Protein AF-A0A1F9AJR8-F1 (afdb_monomer)

Sequence (196 aa):
MGKENNRLDDVKGVDRPPREPDNLSEETIQDTEKELQVRLERTEIQAKENYDRLLRVSADFENYKKRMNRESESFKKYANESLIRELLPVVDNLERAFDSASLNQEASQSLVKGVHLTISEIQNIFKRFSVKPISSVNKPFDPAFHQAVIQEETDAVDENMVIKELQKGYLIHDRLLRPAMVVVSKSPANQNKDNE

pLDDT: mean 84.49, std 17.76, range [37.47, 97.5]

Foldseek 3Di:
DYDDDDDDDDDDDDPDDDPDDPPQDPVNVVVVVVVVVVVVVVVVVVVVVVVVVVVVVVVVVVVVVVVVVVVVVVCVLCVCLVVVLVCQVVLLVLVVVLVVQVPDPPHDPVVSVVSVVVSVVVVVVCVVQQKDWDDAAQAADDPVAEDEDAEDADPPHDFRGFHDFPGIWMDRNPHTSGHTYTYTYDHDDPPDDDDD

Radius of gyration: 41.09 Å; Cα contacts (8 Å, |Δi|>4): 170; chains: 1; bounding box: 63×70×123 Å

Nearest PDB structures (foldseek):
  1dkg-assembly1_A  TM=8.433E-01  e=3.618E-13  Escherichia coli
  4ani-assembly1_B  TM=7.354E-01  e=9.658E-13  Geobacillus kaustophilus HTA426
  1dkg-assembly1_B  TM=6.841E-01  e=6.108E-13  Escherichia coli
  3a6m-assembly1_B  TM=5.232E-01  e=1.135E-09  Thermus thermophilus HB8
  2efl-assembly1_A-2  TM=6.308E-01  e=7.778E+00  Homo sapiens

Secondary structure (DSSP, 8-state):
---------------PPP-------HHHHHHHHHHHHHHHHHHHHHHHHHHHHHHHHHHHHHHHHHHHHHHHHHHHHHTTHHHHHHHHHHHHHHHHHHHHHHT-TTS-HHHHHHHHHHHHHHHHHHHHTTEEE---TTSB--TTTEEEEEEEE-SSS-TTBEEEEEE--EEETTEEEEPEEEEEEEPPP-------

Mean predicted aligned error: 12.8 Å

Structure (mmCIF, N/CA/C/O backbone):
data_AF-A0A1F9AJR8-F1
#
_entry.id   AF-A0A1F9AJR8-F1
#
loop_
_atom_site.group_PDB
_atom_site.id
_atom_site.type_symbol
_atom_site.label_atom_id
_atom_site.label_alt_id
_atom_site.label_comp_id
_atom_site.label_asym_id
_atom_site.label_entity_id
_atom_site.label_seq_id
_atom_site.pdbx_PDB_ins_code
_atom_site.Cartn_x
_atom_site.Cartn_y
_atom_site.Cartn_z
_atom_site.occupancy
_atom_site.B_iso_or_equiv
_atom_site.auth_seq_id
_atom_site.auth_comp_id
_atom_site.auth_asym_id
_atom_site.auth_atom_id
_atom_site.pdbx_PDB_model_num
ATOM 1 N N . MET A 1 1 ? -4.968 -31.847 48.419 1.00 40.22 1 MET A N 1
ATOM 2 C CA . MET A 1 1 ? -4.167 -31.403 49.583 1.00 40.22 1 MET A CA 1
ATOM 3 C C . MET A 1 1 ? -5.074 -30.512 50.415 1.00 40.22 1 MET A C 1
ATOM 5 O O . MET A 1 1 ? -5.478 -29.492 49.896 1.00 40.22 1 MET A O 1
ATOM 9 N N . GLY A 1 2 ? -5.538 -30.830 51.614 1.00 39.56 2 GLY A N 1
ATOM 10 C CA . GLY A 1 2 ? -5.217 -31.904 52.542 1.00 39.56 2 GLY A CA 1
ATOM 11 C C . GLY A 1 2 ? -5.401 -31.356 53.963 1.00 39.56 2 GLY A C 1
ATOM 12 O O . GLY A 1 2 ? -4.689 -30.425 54.312 1.00 39.56 2 GLY A O 1
ATOM 13 N N . LYS A 1 3 ? -6.293 -32.008 54.729 1.00 40.09 3 LYS A N 1
ATOM 14 C CA . LYS A 1 3 ? -6.438 -32.032 56.205 1.00 40.09 3 LYS A CA 1
ATOM 15 C C . LYS A 1 3 ? -7.078 -30.799 56.865 1.00 40.09 3 LYS A C 1
ATOM 17 O O . LYS A 1 3 ? -6.627 -29.681 56.677 1.00 40.09 3 LYS A O 1
ATOM 22 N N . GLU A 1 4 ? -8.262 -30.928 57.471 1.00 44.00 4 GLU A N 1
ATOM 23 C CA . GLU A 1 4 ? -8.601 -31.589 58.757 1.00 44.00 4 GLU A CA 1
ATOM 24 C C . GLU A 1 4 ? -8.055 -30.871 59.999 1.00 44.00 4 GLU A C 1
ATOM 26 O O . GLU A 1 4 ? -6.875 -30.949 60.318 1.00 44.00 4 GLU A O 1
ATOM 31 N N . ASN A 1 5 ? -8.987 -30.206 60.686 1.00 39.09 5 ASN A N 1
ATOM 32 C CA . ASN A 1 5 ? -9.349 -30.363 62.096 1.00 39.09 5 ASN A CA 1
ATOM 33 C C . ASN A 1 5 ? -8.272 -30.499 63.196 1.00 39.09 5 ASN A C 1
ATOM 35 O O . ASN A 1 5 ? -7.555 -31.487 63.301 1.00 39.09 5 ASN A O 1
ATOM 39 N N . ASN A 1 6 ? -8.454 -29.593 64.164 1.00 41.12 6 ASN A N 1
ATOM 40 C CA . ASN A 1 6 ? -8.451 -29.801 65.615 1.00 41.12 6 ASN A CA 1
ATOM 41 C C . ASN A 1 6 ? -7.103 -29.862 66.352 1.00 41.12 6 ASN A C 1
ATOM 43 O O . ASN A 1 6 ? -6.370 -30.848 66.312 1.00 41.12 6 ASN A O 1
ATOM 47 N N . ARG A 1 7 ? -6.870 -28.835 67.174 1.00 37.47 7 ARG A N 1
ATOM 48 C CA . ARG A 1 7 ? -6.110 -28.944 68.420 1.00 37.47 7 ARG A CA 1
ATOM 49 C C . ARG A 1 7 ? -6.749 -28.023 69.455 1.00 37.47 7 ARG A C 1
ATOM 51 O O . ARG A 1 7 ? -6.663 -26.803 69.343 1.00 37.47 7 ARG A O 1
ATOM 58 N N . LEU A 1 8 ? -7.455 -28.656 70.389 1.00 43.66 8 LEU A N 1
ATOM 59 C CA . LEU A 1 8 ? -7.892 -28.073 71.647 1.00 43.66 8 LEU A CA 1
ATOM 60 C C . LEU A 1 8 ? -6.682 -27.779 72.553 1.00 43.66 8 LEU A C 1
ATOM 62 O O . LEU A 1 8 ? -5.599 -28.326 72.347 1.00 43.66 8 LEU A O 1
ATOM 66 N N . ASP A 1 9 ? -6.980 -26.982 73.579 1.00 43.38 9 ASP A N 1
ATOM 67 C CA . ASP A 1 9 ? -6.275 -26.822 74.855 1.00 43.38 9 ASP A CA 1
ATOM 68 C C . ASP A 1 9 ? -5.214 -25.717 74.923 1.00 43.38 9 ASP A C 1
ATOM 70 O O . ASP A 1 9 ? -4.046 -25.913 74.615 1.00 43.38 9 ASP A O 1
ATOM 74 N N . ASP A 1 10 ? -5.650 -24.535 75.377 1.00 40.84 10 ASP A N 1
ATOM 75 C CA . ASP A 1 10 ? -5.117 -23.932 76.609 1.00 40.84 10 ASP A CA 1
ATOM 76 C C . ASP A 1 10 ? -5.962 -22.711 77.018 1.00 40.84 10 ASP A C 1
ATOM 78 O O . ASP A 1 10 ? -5.732 -21.566 76.626 1.00 40.84 10 ASP A O 1
ATOM 82 N N . VAL A 1 11 ? -6.988 -22.970 77.834 1.00 47.19 11 VAL A N 1
ATOM 83 C CA . VAL A 1 11 ? -7.760 -21.938 78.534 1.00 47.19 11 VAL A CA 1
ATOM 84 C C . VAL A 1 11 ? -6.979 -21.551 79.791 1.00 47.19 11 VAL A C 1
ATOM 86 O O . VAL A 1 11 ? -7.016 -22.266 80.791 1.00 47.19 11 VAL A O 1
ATOM 89 N N . LYS A 1 12 ? -6.286 -20.407 79.771 1.00 43.03 12 LYS A N 1
ATOM 90 C CA . LYS A 1 12 ? -5.854 -19.721 80.999 1.00 43.03 12 LYS A CA 1
ATOM 91 C C . LYS A 1 12 ? -6.597 -18.402 81.142 1.00 43.03 12 LYS A C 1
ATOM 93 O O . LYS A 1 12 ? -6.671 -17.607 80.211 1.00 43.03 12 LYS A O 1
ATOM 98 N N . GLY A 1 13 ? -7.210 -18.261 82.315 1.00 49.41 13 GLY A N 1
ATOM 99 C CA . GLY A 1 13 ? -8.226 -17.276 82.648 1.00 49.41 13 GLY A CA 1
ATOM 100 C C . GLY A 1 13 ? -7.830 -15.844 82.324 1.00 49.41 13 GLY A C 1
ATOM 101 O O . GLY A 1 13 ? -6.829 -15.331 82.816 1.00 49.41 13 GLY A O 1
ATOM 102 N N . VAL A 1 14 ? -8.684 -15.198 81.535 1.00 43.47 14 VAL A N 1
ATOM 103 C CA . VAL A 1 14 ? -8.800 -13.745 81.523 1.00 43.47 14 VAL A CA 1
ATOM 104 C C . VAL A 1 14 ? -9.910 -13.423 82.509 1.00 43.47 14 VAL A C 1
ATOM 106 O O . VAL A 1 14 ? -11.076 -13.742 82.266 1.00 43.47 14 VAL A O 1
ATOM 109 N N . ASP A 1 15 ? -9.496 -12.876 83.644 1.00 48.47 15 ASP A N 1
ATOM 110 C CA . ASP A 1 15 ? -10.339 -12.323 84.694 1.00 48.47 15 ASP A CA 1
ATOM 111 C C . ASP A 1 15 ? -11.347 -11.359 84.047 1.00 48.47 15 ASP A C 1
ATOM 113 O O . ASP A 1 15 ? -10.975 -10.311 83.512 1.00 48.47 15 ASP A O 1
ATOM 117 N N . ARG A 1 16 ? -12.617 -11.772 83.958 1.00 47.94 16 ARG A N 1
ATOM 118 C CA . ARG A 1 16 ? -13.673 -10.923 83.397 1.00 47.94 16 ARG A CA 1
ATOM 119 C C . ARG A 1 16 ? -14.177 -10.038 84.532 1.00 47.94 16 ARG A C 1
ATOM 121 O O . ARG A 1 16 ? -14.662 -10.597 85.517 1.00 47.94 16 ARG A O 1
ATOM 128 N N . PRO A 1 17 ? -14.112 -8.699 84.411 1.00 48.56 17 PRO A N 1
ATOM 129 C CA . PRO A 1 17 ? -14.754 -7.835 85.387 1.00 48.56 17 PRO A CA 1
ATOM 130 C C . PRO A 1 17 ? -16.263 -8.139 85.422 1.00 48.56 17 PRO A C 1
ATOM 132 O O . PRO A 1 17 ? -16.800 -8.679 84.443 1.00 48.56 17 PRO A O 1
ATOM 135 N N . PRO A 1 18 ? -16.952 -7.844 86.540 1.00 44.62 18 PRO A N 1
ATOM 136 C CA . PRO A 1 18 ? -18.369 -8.145 86.694 1.00 44.62 18 PRO A CA 1
ATOM 137 C C . PRO A 1 18 ? -19.155 -7.573 85.513 1.00 44.62 18 PRO A C 1
ATOM 139 O O . PRO A 1 18 ? -19.047 -6.386 85.215 1.00 44.62 18 PRO A O 1
ATOM 142 N N . ARG A 1 19 ? -19.929 -8.420 84.823 1.00 51.28 19 ARG A N 1
ATOM 143 C CA . ARG A 1 19 ? -20.939 -7.942 83.874 1.00 51.28 19 ARG A CA 1
ATOM 144 C C . ARG A 1 19 ? -21.979 -7.176 84.682 1.00 51.28 19 ARG A C 1
ATOM 146 O O . ARG A 1 19 ? -22.787 -7.792 85.375 1.00 51.28 19 ARG A O 1
ATOM 153 N N . GLU A 1 20 ? -21.918 -5.851 84.613 1.00 50.12 20 GLU A N 1
ATOM 154 C CA . GLU A 1 20 ? -23.050 -5.001 84.962 1.00 50.12 20 GLU A CA 1
ATOM 155 C C . GLU A 1 20 ? -24.264 -5.434 84.124 1.00 50.12 20 GLU A C 1
ATOM 157 O O . GLU A 1 20 ? -24.094 -5.885 82.984 1.00 50.12 20 GLU A O 1
ATOM 162 N N . PRO A 1 21 ? -25.484 -5.388 84.681 1.00 47.38 21 PRO A N 1
ATOM 163 C CA . PRO A 1 21 ? -26.669 -5.736 83.922 1.00 47.38 21 PRO A CA 1
ATOM 164 C C . PRO A 1 21 ? -26.836 -4.709 82.799 1.00 47.38 21 PRO A C 1
ATOM 166 O O . PRO A 1 21 ? -27.090 -3.537 83.069 1.00 47.38 21 PRO A O 1
ATOM 169 N N . ASP A 1 22 ? -26.702 -5.162 81.551 1.00 53.62 22 ASP A N 1
ATOM 170 C CA . ASP A 1 22 ? -27.171 -4.459 80.355 1.00 53.62 22 ASP A CA 1
ATOM 171 C C . ASP A 1 22 ? -28.681 -4.233 80.502 1.00 53.62 22 ASP A C 1
ATOM 173 O O . ASP A 1 22 ? -29.499 -5.044 80.072 1.00 53.62 22 ASP A O 1
ATOM 177 N N . ASN A 1 23 ? -29.066 -3.143 81.155 1.00 56.41 23 ASN A N 1
ATOM 178 C CA . ASN A 1 23 ? -30.404 -2.592 81.039 1.00 56.41 23 ASN A CA 1
ATOM 179 C C . ASN A 1 23 ? -30.301 -1.340 80.169 1.00 56.41 23 ASN A C 1
ATOM 181 O O . ASN A 1 23 ? -30.438 -0.210 80.635 1.00 56.41 23 ASN A O 1
ATOM 185 N N . LEU A 1 24 ? -29.961 -1.567 78.897 1.00 53.47 24 LEU A N 1
ATOM 186 C CA . LEU A 1 24 ? -30.118 -0.573 77.845 1.00 53.47 24 LEU A CA 1
ATOM 187 C C . LEU A 1 24 ? -31.610 -0.238 77.780 1.00 53.47 24 LEU A C 1
ATOM 189 O O . LEU A 1 24 ? -32.431 -1.124 77.544 1.00 53.47 24 LEU A O 1
ATOM 193 N N . SER A 1 25 ? -31.970 1.020 78.038 1.00 62.34 25 SER A N 1
ATOM 194 C CA . SER A 1 25 ? -33.357 1.463 77.888 1.00 62.34 25 SER A CA 1
ATOM 195 C C . SER A 1 25 ? -33.828 1.218 76.452 1.00 62.34 25 SER A C 1
ATOM 197 O O . SER A 1 25 ? -33.035 1.335 75.514 1.00 62.34 25 SER A O 1
ATOM 199 N N . GLU A 1 26 ? -35.113 0.900 76.269 1.00 65.06 26 GLU A N 1
ATOM 200 C CA . GLU A 1 26 ? -35.708 0.673 74.940 1.00 65.06 26 GLU A CA 1
ATOM 201 C C . GLU A 1 26 ? -35.414 1.839 73.974 1.00 65.06 26 GLU A C 1
ATOM 203 O O . GLU A 1 26 ? -35.106 1.600 72.811 1.00 65.06 26 GLU A O 1
ATOM 208 N N . GLU A 1 27 ? -35.363 3.083 74.471 1.00 65.62 27 GLU A N 1
ATOM 209 C CA . GLU A 1 27 ? -34.935 4.266 73.704 1.00 65.62 27 GLU A CA 1
ATOM 210 C C . GLU A 1 27 ? -33.485 4.184 73.195 1.00 65.62 27 GLU A C 1
ATOM 212 O O . GLU A 1 27 ? -33.224 4.510 72.040 1.00 65.62 27 GLU A O 1
ATOM 217 N N . THR A 1 28 ? -32.539 3.695 74.008 1.00 71.62 28 THR A N 1
ATOM 218 C CA . THR A 1 28 ? -31.121 3.582 73.609 1.00 71.62 28 THR A CA 1
ATOM 219 C C . THR A 1 28 ? -30.937 2.520 72.522 1.00 71.62 28 THR A C 1
ATOM 221 O O . THR A 1 28 ? -30.146 2.696 71.594 1.00 71.62 28 THR A O 1
ATOM 224 N N . ILE A 1 29 ? -31.695 1.422 72.602 1.00 76.06 29 ILE A N 1
ATOM 225 C CA . ILE A 1 29 ? -31.700 0.365 71.580 1.00 76.06 29 ILE A CA 1
ATOM 226 C C . ILE A 1 29 ? -32.275 0.916 70.268 1.00 76.06 29 ILE A C 1
ATOM 228 O O . ILE A 1 29 ? -31.691 0.714 69.205 1.00 76.06 29 ILE A O 1
ATOM 232 N N . GLN A 1 30 ? -33.365 1.679 70.348 1.00 76.56 30 GLN A N 1
ATOM 233 C CA . GLN A 1 30 ? -34.068 2.216 69.184 1.00 76.56 30 GLN A CA 1
ATOM 234 C C . GLN A 1 30 ? -33.284 3.316 68.449 1.00 76.56 30 GLN A C 1
ATOM 236 O O . GLN A 1 30 ? -33.329 3.394 67.218 1.00 76.56 30 GLN A O 1
ATOM 241 N N . ASP A 1 31 ? -32.526 4.139 69.177 1.00 78.75 31 ASP A N 1
A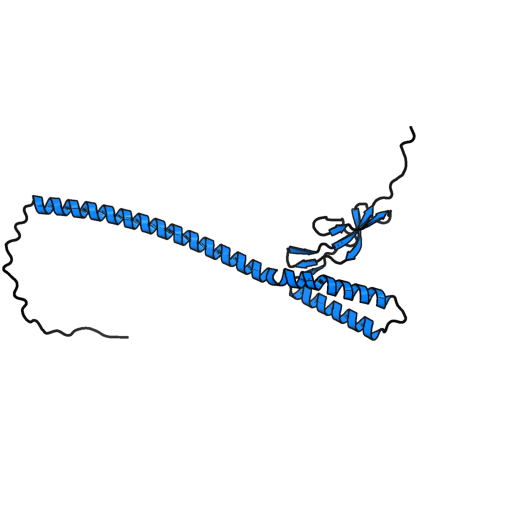TOM 242 C CA . ASP A 1 31 ? -31.617 5.125 68.581 1.00 78.75 31 ASP A CA 1
ATOM 243 C C . ASP A 1 31 ? -30.405 4.456 67.915 1.00 78.75 31 ASP A C 1
ATOM 245 O O . ASP A 1 31 ? -30.014 4.839 66.808 1.00 78.75 31 ASP A O 1
ATOM 249 N N . THR A 1 32 ? -29.872 3.389 68.520 1.00 83.69 32 THR A N 1
ATOM 250 C CA . THR A 1 32 ? -28.777 2.599 67.932 1.00 83.69 32 THR A CA 1
ATOM 251 C C . THR A 1 32 ? -29.226 1.878 66.653 1.00 83.69 32 THR A C 1
ATOM 253 O O . THR A 1 32 ? -28.494 1.848 65.661 1.00 83.69 32 THR A O 1
ATOM 256 N N . GLU A 1 33 ? -30.447 1.331 66.628 1.00 85.62 33 GLU A N 1
ATOM 257 C CA . GLU A 1 33 ? -31.037 0.710 65.433 1.00 85.62 33 GLU A CA 1
ATOM 258 C C . GLU A 1 33 ? -31.215 1.708 64.283 1.00 85.62 33 GLU A C 1
ATOM 260 O O . GLU A 1 33 ? -30.877 1.393 63.137 1.00 85.62 33 GLU A O 1
ATOM 265 N N . LYS A 1 34 ? -31.682 2.930 64.576 1.00 88.50 34 LYS A N 1
ATOM 266 C CA . LYS A 1 34 ? -31.790 4.000 63.572 1.00 88.50 34 LYS A CA 1
ATOM 267 C C . LYS A 1 34 ? -30.428 4.400 63.016 1.00 88.50 34 LYS A C 1
ATOM 269 O O . LYS A 1 34 ? -30.290 4.552 61.803 1.00 88.50 34 LYS A O 1
ATOM 274 N N . GLU A 1 35 ? -29.417 4.556 63.868 1.00 89.81 35 GLU A N 1
ATOM 275 C CA . GLU A 1 35 ? -28.065 4.908 63.423 1.00 89.81 35 GLU A CA 1
ATOM 276 C C . GLU A 1 35 ? -27.464 3.814 62.521 1.00 89.81 35 GLU A C 1
ATOM 278 O O . GLU A 1 35 ? -26.880 4.108 61.471 1.00 89.81 35 GLU A O 1
ATOM 283 N N . LEU A 1 36 ? -27.668 2.541 62.878 1.00 89.56 36 LEU A N 1
ATOM 284 C CA . LEU A 1 36 ? -27.257 1.394 62.067 1.00 89.56 36 LEU A CA 1
ATOM 285 C C . LEU A 1 36 ? -27.989 1.338 60.720 1.00 89.56 36 LEU A C 1
ATOM 287 O O . LEU A 1 36 ? -27.340 1.076 59.707 1.00 89.5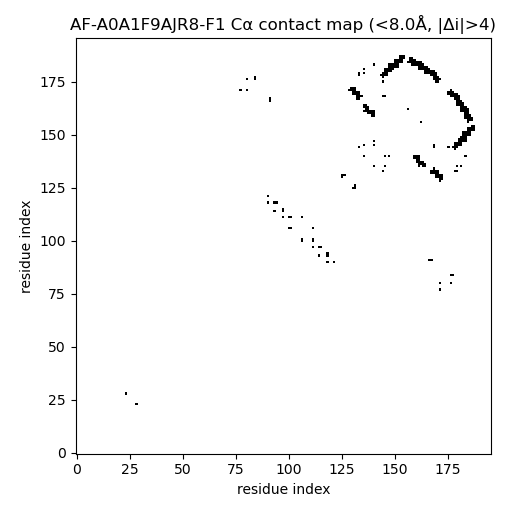6 36 LEU A O 1
ATOM 291 N N . GLN A 1 37 ? -29.294 1.625 60.680 1.00 90.81 37 GLN A N 1
ATOM 292 C CA . GLN A 1 37 ? -30.068 1.690 59.432 1.00 90.81 37 GLN A CA 1
ATOM 293 C C . GLN A 1 37 ? -29.568 2.795 58.503 1.00 90.81 37 GLN A C 1
ATOM 295 O O . GLN A 1 37 ? -29.320 2.537 57.327 1.00 90.81 37 GLN A O 1
ATOM 300 N N . VAL A 1 38 ? -29.331 3.999 59.030 1.00 92.69 38 VAL A N 1
ATOM 301 C CA . VAL A 1 38 ? -28.783 5.117 58.244 1.00 92.69 38 VAL A CA 1
ATOM 302 C C . VAL A 1 38 ? -27.397 4.770 57.696 1.00 92.69 38 VAL A C 1
ATOM 304 O O . VAL A 1 38 ? -27.071 5.066 56.542 1.00 92.69 38 VAL A O 1
ATOM 307 N N . ARG A 1 39 ? -26.555 4.116 58.504 1.00 91.88 39 ARG A N 1
ATOM 308 C CA . ARG A 1 39 ? -25.220 3.683 58.076 1.00 91.88 39 ARG A CA 1
ATOM 309 C C . ARG A 1 39 ? -25.282 2.574 57.024 1.00 91.88 39 ARG A C 1
ATOM 311 O O . ARG A 1 39 ? -24.474 2.601 56.092 1.00 91.88 39 ARG A O 1
ATOM 318 N N . LEU A 1 40 ? -26.216 1.632 57.156 1.00 93.12 40 LEU A N 1
ATOM 319 C CA . LEU A 1 40 ? -26.461 0.571 56.179 1.00 93.12 40 LEU A CA 1
ATOM 320 C C . LEU A 1 40 ? -26.879 1.167 54.833 1.00 93.12 40 LEU A C 1
ATOM 322 O O . LEU A 1 40 ? -26.203 0.925 53.837 1.00 93.12 40 LEU A O 1
ATOM 326 N N . GLU A 1 41 ? -27.896 2.029 54.824 1.00 93.62 41 GLU A N 1
ATOM 327 C CA . GLU A 1 41 ? -28.414 2.665 53.608 1.00 93.62 41 GLU A CA 1
ATOM 328 C C . GLU A 1 41 ? -27.327 3.495 52.904 1.00 93.62 41 GLU A C 1
ATOM 330 O O . GLU A 1 41 ? -27.107 3.375 51.696 1.00 93.62 41 GLU A O 1
ATOM 335 N N . ARG A 1 42 ? -26.536 4.262 53.668 1.00 94.00 42 ARG A N 1
ATOM 336 C CA . ARG A 1 42 ? -25.380 4.995 53.127 1.00 94.00 42 ARG A CA 1
ATOM 337 C C . ARG A 1 42 ? -24.334 4.066 52.503 1.00 94.00 42 ARG A C 1
ATOM 339 O O . ARG A 1 42 ? -23.764 4.400 51.465 1.00 94.00 42 ARG A O 1
ATOM 346 N N . THR A 1 43 ? -24.061 2.925 53.133 1.00 94.00 43 THR A N 1
ATOM 347 C CA . THR A 1 43 ? -23.082 1.946 52.635 1.00 94.00 43 THR A CA 1
ATOM 348 C C . THR A 1 43 ? -23.590 1.256 51.368 1.00 94.00 43 THR A C 1
ATOM 350 O O . THR A 1 43 ? -22.814 1.058 50.436 1.00 94.00 43 THR A O 1
ATOM 353 N N . GLU A 1 44 ? -24.885 0.947 51.287 1.00 94.50 44 GLU A N 1
ATOM 354 C CA . GLU A 1 44 ? -25.520 0.370 50.096 1.00 94.50 44 GLU A CA 1
ATOM 355 C C . GLU A 1 44 ? -25.483 1.332 48.903 1.00 94.50 44 GLU A C 1
ATOM 357 O O . GLU A 1 44 ? -25.130 0.921 47.795 1.00 94.50 44 GLU A O 1
ATOM 362 N N . ILE A 1 45 ? -25.754 2.624 49.129 1.00 95.56 45 ILE A N 1
ATOM 363 C CA . ILE A 1 45 ? -25.627 3.661 48.094 1.00 95.56 45 ILE A CA 1
ATOM 364 C C . ILE A 1 45 ? -24.182 3.733 47.587 1.00 95.56 45 ILE A C 1
ATOM 366 O O . ILE A 1 45 ? -23.951 3.658 46.381 1.00 95.56 45 ILE A O 1
ATOM 370 N N . GLN A 1 46 ? -23.197 3.799 48.488 1.00 94.88 46 GLN A N 1
ATOM 371 C CA . GLN A 1 46 ? -21.779 3.828 48.107 1.00 94.88 46 GLN A CA 1
ATOM 372 C C . GLN A 1 46 ? -21.340 2.558 47.369 1.00 94.88 46 GLN A C 1
ATOM 374 O O . GLN A 1 46 ? -20.557 2.627 46.420 1.00 94.88 46 GLN A O 1
ATOM 379 N N . ALA A 1 47 ? -21.829 1.388 47.786 1.00 95.38 47 ALA A N 1
ATOM 380 C CA . ALA A 1 47 ? -21.550 0.126 47.113 1.00 95.38 47 ALA A CA 1
ATOM 381 C C . ALA A 1 47 ? -22.106 0.132 45.684 1.00 95.38 47 ALA A C 1
ATOM 383 O O . ALA A 1 47 ? -21.398 -0.254 44.752 1.00 95.38 47 ALA A O 1
ATOM 384 N N . LYS A 1 48 ? -23.331 0.638 45.500 1.00 95.88 48 LYS A N 1
ATOM 385 C CA . LYS A 1 48 ? -23.960 0.783 44.186 1.00 95.88 48 LYS A CA 1
ATOM 386 C C . LYS A 1 48 ? -23.198 1.762 43.292 1.00 95.88 48 LYS A C 1
ATOM 388 O O . LYS A 1 48 ? -22.853 1.402 42.173 1.00 95.88 48 LYS A O 1
ATOM 393 N N . GLU A 1 49 ? -22.849 2.945 43.793 1.00 95.94 49 GLU A N 1
ATOM 394 C CA . GLU A 1 49 ? -22.065 3.938 43.042 1.00 95.94 49 GLU A CA 1
ATOM 395 C C . GLU A 1 49 ? -20.696 3.392 42.609 1.00 95.94 49 GLU A C 1
ATOM 397 O O . GLU A 1 49 ? -20.261 3.589 41.471 1.00 95.94 49 GLU A O 1
ATOM 402 N N . ASN A 1 50 ? -20.014 2.669 43.502 1.00 96.06 50 ASN A N 1
ATOM 403 C CA . ASN A 1 50 ? -18.736 2.036 43.191 1.00 96.06 50 ASN A CA 1
ATOM 404 C C . ASN A 1 50 ? -18.887 0.905 42.169 1.00 96.06 50 ASN A C 1
ATOM 406 O O . ASN A 1 50 ? -18.030 0.764 41.295 1.00 96.06 50 ASN A O 1
ATOM 410 N N . TYR A 1 51 ? -19.961 0.120 42.254 1.00 96.00 51 TYR A N 1
ATOM 411 C CA . TYR A 1 51 ? -20.260 -0.929 41.285 1.00 96.00 51 TYR A CA 1
ATOM 412 C C . TYR A 1 51 ? -20.562 -0.348 39.899 1.00 96.00 51 TYR A C 1
ATOM 414 O O . TYR A 1 51 ? -19.980 -0.792 38.910 1.00 96.00 51 TYR A O 1
ATOM 422 N N . ASP A 1 52 ? -21.368 0.711 39.824 1.00 96.06 52 ASP A N 1
ATOM 423 C CA . ASP A 1 52 ? -21.666 1.420 38.576 1.00 96.06 52 ASP A CA 1
ATOM 424 C C . ASP A 1 52 ? -20.392 2.026 37.966 1.00 96.06 52 ASP A C 1
ATOM 426 O O . ASP A 1 52 ? -20.139 1.919 36.760 1.00 96.06 52 ASP A O 1
ATOM 430 N N . ARG A 1 53 ? -19.525 2.608 38.806 1.00 96.06 53 ARG A N 1
ATOM 431 C CA . ARG A 1 53 ? -18.212 3.106 38.380 1.00 96.06 53 ARG A CA 1
ATOM 432 C C . ARG A 1 53 ? -17.324 1.979 37.856 1.00 96.06 53 ARG A C 1
ATOM 434 O O . ARG A 1 53 ? -16.671 2.162 36.829 1.00 96.06 53 ARG A O 1
ATOM 441 N N . LEU A 1 54 ? -17.300 0.833 38.533 1.00 96.62 54 LEU A N 1
ATOM 442 C CA . LEU A 1 54 ? -16.533 -0.338 38.112 1.00 96.62 54 LEU A CA 1
ATOM 443 C C . LEU A 1 54 ? -17.026 -0.867 36.762 1.00 96.62 54 LEU A C 1
ATOM 445 O O . LEU A 1 54 ? -16.204 -1.113 35.881 1.00 96.62 54 LEU A O 1
ATOM 449 N N . LEU A 1 55 ? -18.343 -0.986 36.572 1.00 96.38 55 LEU A N 1
ATOM 450 C CA . LEU A 1 55 ? -18.943 -1.404 35.303 1.00 96.38 55 LEU A CA 1
ATOM 451 C C . LEU A 1 55 ? -18.552 -0.464 34.163 1.00 96.38 55 LEU A C 1
ATOM 453 O O . LEU A 1 55 ? -18.135 -0.920 33.098 1.00 96.38 55 LEU A O 1
ATOM 457 N N . ARG A 1 56 ? -18.620 0.851 34.397 1.00 96.25 56 ARG A N 1
ATOM 458 C CA . ARG A 1 56 ? -18.225 1.849 33.398 1.00 96.25 56 ARG A CA 1
ATOM 459 C C . ARG A 1 56 ? -16.745 1.741 33.035 1.00 96.25 56 ARG A C 1
ATOM 461 O O . ARG A 1 56 ? -16.414 1.677 31.856 1.00 96.25 56 ARG A O 1
ATOM 468 N N . VAL A 1 57 ? -15.862 1.661 34.031 1.00 96.81 57 VAL A N 1
ATOM 469 C CA . VAL A 1 57 ? -14.415 1.505 33.803 1.00 96.81 57 VAL A CA 1
ATOM 470 C C . VAL A 1 57 ? -14.108 0.187 33.089 1.00 96.81 57 VAL A C 1
ATOM 472 O O . VAL A 1 57 ? -13.252 0.153 32.208 1.00 96.81 57 VAL A O 1
ATOM 475 N N . SER A 1 58 ? -14.817 -0.893 33.423 1.00 96.25 58 SER A N 1
ATOM 476 C CA . SER A 1 58 ? -14.678 -2.185 32.750 1.00 96.25 58 SER A CA 1
ATOM 477 C C . SER A 1 58 ? -15.074 -2.094 31.274 1.00 96.25 58 SER A C 1
ATOM 479 O O . SER A 1 58 ? -14.318 -2.555 30.418 1.00 96.25 58 SER A O 1
ATOM 481 N N . ALA A 1 59 ? -16.188 -1.428 30.961 1.00 97.00 59 ALA A N 1
ATOM 482 C CA . ALA A 1 59 ? -16.614 -1.188 29.585 1.00 97.00 59 ALA A CA 1
ATOM 483 C C . ALA A 1 59 ? -15.607 -0.319 28.807 1.00 97.00 59 ALA A C 1
ATOM 485 O O . ALA A 1 59 ? -15.241 -0.645 27.673 1.00 97.00 59 ALA A O 1
ATOM 486 N N . ASP A 1 60 ? -15.102 0.755 29.420 1.00 96.50 60 ASP A N 1
ATOM 487 C CA . ASP A 1 60 ? -14.075 1.615 28.824 1.00 96.50 60 ASP A CA 1
ATOM 488 C C . ASP A 1 60 ? -12.777 0.835 28.555 1.00 96.50 60 ASP A C 1
ATOM 490 O O . ASP A 1 60 ? -12.167 0.982 27.491 1.00 96.50 60 ASP A O 1
ATOM 494 N N . PHE A 1 61 ? -12.383 -0.053 29.472 1.00 97.25 61 PHE A N 1
ATOM 495 C CA . PHE A 1 61 ? -11.212 -0.914 29.318 1.00 97.25 61 PHE A CA 1
ATOM 496 C C . PHE A 1 61 ? -11.375 -1.931 28.181 1.00 97.25 61 PHE A C 1
ATOM 498 O O . PHE A 1 61 ? -10.451 -2.124 27.386 1.00 97.25 61 PHE A O 1
ATOM 505 N N . GLU A 1 62 ? -12.546 -2.555 28.040 1.00 96.94 62 GLU A N 1
ATOM 506 C CA . GLU A 1 62 ? -12.821 -3.449 26.912 1.00 96.94 62 GLU A CA 1
ATOM 507 C C . GLU A 1 62 ? -12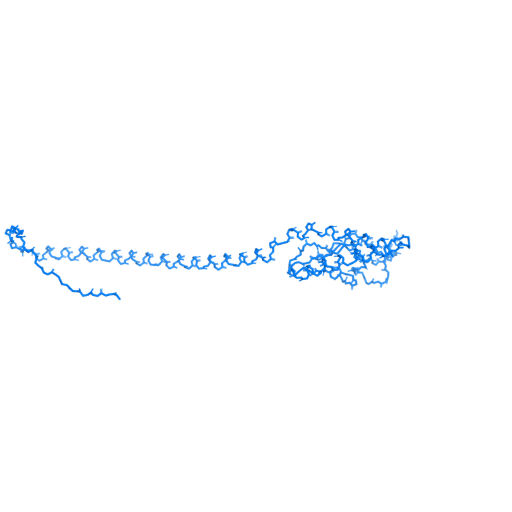.770 -2.715 25.569 1.00 96.94 62 GLU A C 1
ATOM 509 O O . GLU A 1 62 ? -12.176 -3.213 24.605 1.00 96.94 62 GLU A O 1
ATOM 514 N N . ASN A 1 63 ? -13.355 -1.517 25.503 1.00 97.50 63 ASN A N 1
ATOM 515 C CA . ASN A 1 63 ? -13.310 -0.672 24.312 1.00 97.50 63 ASN A CA 1
ATOM 516 C C . ASN A 1 63 ? -11.874 -0.260 23.972 1.00 97.50 63 ASN A C 1
ATOM 518 O O . ASN A 1 63 ? -11.462 -0.346 22.811 1.00 97.50 63 ASN A O 1
ATOM 522 N N . TYR A 1 64 ? -11.087 0.121 24.980 1.00 97.06 64 TYR A N 1
ATOM 523 C CA . TYR A 1 64 ? -9.667 0.415 24.827 1.00 97.06 64 TYR A CA 1
ATOM 524 C C . TYR A 1 64 ? -8.898 -0.791 24.279 1.00 97.06 64 TYR A C 1
ATOM 526 O O . TYR A 1 64 ? -8.204 -0.664 23.273 1.00 97.06 64 TYR A O 1
ATOM 534 N N . LYS A 1 65 ? -9.076 -1.980 24.865 1.00 97.44 65 LYS A N 1
ATOM 535 C CA . LYS A 1 65 ? -8.415 -3.213 24.414 1.00 97.44 65 LYS A CA 1
ATOM 536 C C . LYS A 1 65 ? -8.756 -3.543 22.959 1.00 97.44 65 LYS A C 1
ATOM 538 O O . LYS A 1 65 ? -7.861 -3.844 22.172 1.00 97.44 65 LYS A O 1
ATOM 543 N N . LYS A 1 66 ? -10.034 -3.435 22.574 1.00 96.75 66 LYS A N 1
ATOM 544 C CA . LYS A 1 66 ? -10.474 -3.624 21.178 1.00 96.75 66 LYS A CA 1
ATOM 545 C C . LYS A 1 66 ? -9.808 -2.618 20.237 1.00 96.75 66 LYS A C 1
ATOM 547 O O . LYS A 1 66 ? -9.374 -3.003 19.153 1.00 96.75 66 LYS A O 1
ATOM 552 N N . ARG A 1 67 ? -9.699 -1.349 20.646 1.00 96.44 67 ARG A N 1
ATOM 553 C CA . ARG A 1 67 ? -9.029 -0.303 19.861 1.00 96.44 67 ARG A CA 1
ATOM 554 C C . ARG A 1 67 ? -7.534 -0.583 19.698 1.00 96.44 67 ARG A C 1
ATOM 556 O O . ARG A 1 67 ? -7.051 -0.592 18.572 1.00 96.44 67 ARG A O 1
ATOM 563 N N . MET A 1 68 ? -6.833 -0.887 20.788 1.00 96.81 68 MET A N 1
ATOM 564 C CA . MET A 1 68 ? -5.395 -1.180 20.762 1.00 96.81 68 MET A CA 1
ATOM 565 C C . MET A 1 68 ? -5.062 -2.401 19.904 1.00 96.81 68 MET A C 1
ATOM 567 O O . MET A 1 68 ? -4.071 -2.385 19.181 1.00 96.81 68 MET A O 1
ATOM 571 N N . ASN A 1 69 ? -5.905 -3.437 19.919 1.00 95.88 69 ASN A N 1
ATOM 572 C CA . ASN A 1 69 ? -5.716 -4.594 19.044 1.00 95.88 69 ASN A CA 1
ATOM 573 C C . ASN A 1 69 ? -5.798 -4.202 17.561 1.00 95.88 69 ASN A C 1
ATOM 575 O O . ASN A 1 69 ? -4.908 -4.559 16.794 1.00 95.88 69 ASN A O 1
ATOM 579 N N . ARG A 1 70 ? -6.805 -3.407 17.170 1.00 95.19 70 ARG A N 1
ATOM 580 C CA . ARG A 1 70 ? -6.947 -2.913 15.788 1.00 95.19 70 ARG A CA 1
ATOM 581 C C . ARG A 1 70 ? -5.766 -2.041 15.362 1.00 95.19 70 ARG A C 1
ATOM 583 O O . ARG A 1 70 ? -5.272 -2.175 14.245 1.00 95.19 70 ARG A O 1
ATOM 590 N N . GLU A 1 71 ? -5.297 -1.160 16.243 1.00 94.69 71 GLU A N 1
ATOM 591 C CA . GLU A 1 71 ? -4.121 -0.324 15.980 1.00 94.69 71 GLU A CA 1
ATOM 592 C C . GLU A 1 71 ? -2.849 -1.169 15.839 1.00 94.69 71 GLU A C 1
ATOM 594 O O . GLU A 1 71 ? -2.074 -0.953 14.910 1.00 94.69 71 GLU A O 1
ATOM 599 N N . SER A 1 72 ? -2.663 -2.180 16.693 1.00 95.19 72 SER A N 1
ATOM 600 C CA . SER A 1 72 ? -1.528 -3.105 16.611 1.00 95.19 72 SER A CA 1
ATOM 601 C C . SER A 1 72 ? -1.545 -3.934 15.324 1.00 95.19 72 SER A C 1
ATOM 603 O O . SER A 1 72 ? -0.508 -4.099 14.683 1.00 95.19 72 SER A O 1
ATOM 605 N N . GLU A 1 73 ? -2.711 -4.435 14.914 1.00 93.69 73 GLU A N 1
ATOM 606 C CA . GLU A 1 73 ? -2.884 -5.154 13.648 1.00 93.69 73 GLU A CA 1
ATOM 607 C C . GLU A 1 73 ? -2.573 -4.257 12.447 1.00 93.69 73 GLU A C 1
ATOM 609 O O . GLU A 1 73 ? -1.822 -4.660 11.559 1.00 93.69 73 GLU A O 1
ATOM 614 N N . SER A 1 74 ? -3.080 -3.020 12.452 1.00 92.44 74 SER A N 1
ATOM 615 C CA . SER A 1 74 ? -2.777 -2.020 11.425 1.00 92.44 74 SER A CA 1
ATOM 616 C C . SER A 1 74 ? -1.280 -1.707 11.372 1.00 92.44 74 SER A C 1
ATOM 618 O O . SER A 1 74 ? -0.672 -1.752 10.304 1.00 92.44 74 SER A O 1
ATOM 620 N N . PHE A 1 75 ? -0.647 -1.486 12.527 1.00 92.19 75 PHE A N 1
ATOM 621 C CA . PHE A 1 75 ? 0.790 -1.244 12.604 1.00 92.19 75 PHE A CA 1
ATOM 622 C C . PHE A 1 75 ? 1.587 -2.414 12.026 1.00 92.19 75 PHE A C 1
ATOM 624 O O . PHE A 1 75 ? 2.452 -2.200 11.189 1.00 92.19 75 PHE A O 1
ATOM 631 N N . LYS A 1 76 ? 1.265 -3.661 12.392 1.00 91.00 76 LYS A N 1
ATOM 632 C CA . LYS A 1 76 ? 1.937 -4.849 11.837 1.00 91.00 76 LYS A CA 1
ATOM 633 C C . LYS A 1 76 ? 1.745 -4.972 10.327 1.00 91.00 76 LYS A C 1
ATOM 635 O O . LYS A 1 76 ? 2.687 -5.331 9.628 1.00 91.00 76 LYS A O 1
ATOM 640 N N . LYS A 1 77 ? 0.546 -4.660 9.831 1.00 91.75 77 LYS A N 1
ATOM 641 C CA . LYS A 1 77 ? 0.214 -4.694 8.403 1.00 91.75 77 LYS A CA 1
ATOM 642 C C . LYS A 1 77 ? 1.014 -3.661 7.598 1.00 91.75 77 LYS A C 1
ATOM 644 O O . LYS A 1 77 ? 1.428 -3.954 6.483 1.00 91.75 77 LYS A O 1
ATOM 649 N N . TYR A 1 78 ? 1.275 -2.483 8.167 1.00 94.06 78 TYR A N 1
ATOM 650 C CA . TYR A 1 78 ? 1.931 -1.369 7.467 1.00 94.06 78 TYR A CA 1
ATOM 651 C C . TYR A 1 78 ? 3.344 -1.032 7.971 1.00 94.06 78 TYR A C 1
ATOM 653 O O . TYR A 1 78 ? 3.935 -0.063 7.507 1.00 94.06 78 TYR A O 1
ATOM 661 N N . ALA A 1 79 ? 3.933 -1.828 8.867 1.00 92.25 79 ALA A N 1
ATOM 662 C CA . ALA A 1 79 ? 5.247 -1.548 9.460 1.00 92.25 79 ALA A CA 1
ATOM 663 C C . ALA A 1 79 ? 6.361 -1.383 8.411 1.00 92.25 79 ALA A C 1
ATOM 665 O O . ALA A 1 79 ? 7.251 -0.552 8.566 1.00 92.25 79 ALA A O 1
ATOM 666 N N . ASN A 1 80 ? 6.284 -2.143 7.315 1.00 92.69 80 ASN A N 1
ATOM 667 C CA . ASN A 1 80 ? 7.280 -2.117 6.244 1.00 92.69 80 ASN A CA 1
ATOM 668 C C . ASN A 1 80 ? 7.031 -1.013 5.200 1.00 92.69 80 ASN A C 1
ATOM 670 O O . ASN A 1 80 ? 7.803 -0.904 4.250 1.00 92.69 80 ASN A O 1
ATOM 674 N N . GLU A 1 81 ? 5.975 -0.203 5.350 1.00 93.69 81 GLU A N 1
ATOM 675 C CA . GLU A 1 81 ? 5.582 0.835 4.386 1.00 93.69 81 GLU A CA 1
ATOM 676 C C . GLU A 1 81 ? 6.743 1.788 4.068 1.00 93.69 81 GLU A C 1
ATOM 678 O O . GLU A 1 81 ? 7.086 1.970 2.899 1.00 93.69 81 GLU A O 1
ATOM 683 N N . SER A 1 82 ? 7.370 2.363 5.101 1.00 94.00 82 SER A N 1
ATOM 684 C CA . SER A 1 82 ? 8.441 3.357 4.934 1.00 94.00 82 SER A CA 1
ATOM 685 C C . SER A 1 82 ? 9.661 2.766 4.234 1.00 94.00 82 SER A C 1
ATOM 687 O O . SER A 1 82 ? 10.172 3.347 3.281 1.00 94.00 82 SER A O 1
ATOM 689 N N . LEU A 1 83 ? 10.086 1.573 4.663 1.00 94.56 83 LEU A N 1
ATOM 690 C CA . LEU A 1 83 ? 11.242 0.887 4.091 1.00 94.56 83 LEU A CA 1
ATOM 691 C C . LEU A 1 83 ? 11.020 0.555 2.612 1.00 94.56 83 LEU A C 1
ATOM 693 O O . LEU A 1 83 ? 11.891 0.799 1.783 1.00 94.56 83 LEU A O 1
ATOM 697 N N . ILE A 1 84 ? 9.848 0.011 2.268 1.00 95.12 84 ILE A N 1
ATOM 698 C CA . ILE A 1 84 ? 9.532 -0.323 0.875 1.00 95.12 84 ILE A CA 1
ATOM 699 C C . ILE A 1 84 ? 9.472 0.952 0.034 1.00 95.12 84 ILE A C 1
ATOM 701 O O . ILE A 1 84 ? 10.019 0.959 -1.065 1.00 95.12 84 ILE A O 1
ATOM 705 N N . ARG A 1 85 ? 8.866 2.034 0.545 1.00 94.94 85 ARG A N 1
ATOM 706 C CA . ARG A 1 85 ? 8.803 3.325 -0.157 1.00 94.94 85 ARG A CA 1
ATOM 707 C C . ARG A 1 85 ? 10.199 3.854 -0.501 1.00 94.94 85 ARG A C 1
ATOM 709 O O . ARG A 1 85 ? 10.400 4.297 -1.627 1.00 94.94 85 ARG A O 1
ATOM 716 N N . GLU A 1 86 ? 11.154 3.767 0.422 1.00 95.44 86 GLU A N 1
ATOM 717 C CA . GLU A 1 86 ? 12.549 4.171 0.186 1.00 95.44 86 GLU A CA 1
ATOM 718 C C . GLU A 1 86 ? 13.315 3.222 -0.745 1.00 95.44 86 GLU A C 1
ATOM 720 O O . GLU A 1 86 ? 14.270 3.638 -1.400 1.00 95.44 86 GLU A O 1
ATOM 725 N N . LEU A 1 87 ? 12.885 1.963 -0.857 1.00 94.94 87 LEU A N 1
ATOM 726 C CA . LEU A 1 87 ? 13.476 0.996 -1.779 1.00 94.94 87 LEU A CA 1
ATOM 727 C C . LEU A 1 87 ? 13.001 1.191 -3.229 1.00 94.94 87 LEU A C 1
ATOM 729 O O . LEU A 1 87 ? 13.741 0.858 -4.155 1.00 94.94 87 LEU A O 1
ATOM 733 N N . LEU A 1 88 ? 11.799 1.742 -3.455 1.00 94.81 88 LEU A N 1
ATOM 734 C CA . LEU A 1 88 ? 11.228 1.911 -4.803 1.00 94.81 88 LEU A CA 1
ATOM 735 C C . LEU A 1 88 ? 12.165 2.634 -5.794 1.00 94.81 88 LEU A C 1
ATOM 737 O O . LEU A 1 88 ? 12.343 2.104 -6.889 1.00 94.81 88 LEU A O 1
ATOM 741 N N . PRO A 1 89 ? 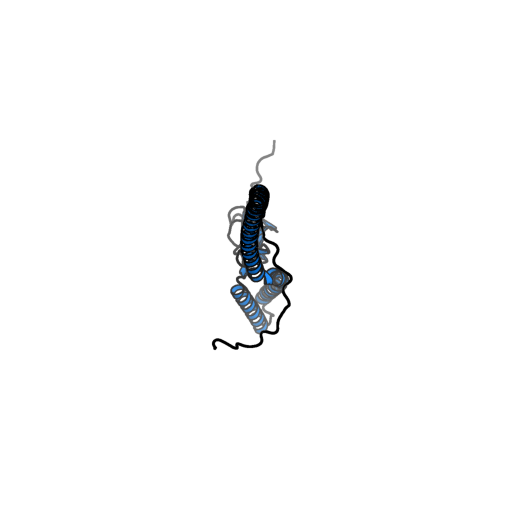12.835 3.755 -5.448 1.00 94.62 89 PRO A N 1
ATOM 742 C CA . PRO A 1 89 ? 13.787 4.410 -6.349 1.00 94.62 89 PRO A CA 1
ATOM 743 C C . PRO A 1 89 ? 14.940 3.504 -6.802 1.00 94.62 89 PRO A C 1
ATOM 745 O O . PRO A 1 89 ? 15.425 3.633 -7.924 1.00 94.62 89 PRO A O 1
ATOM 748 N N . VAL A 1 90 ? 15.384 2.571 -5.952 1.00 95.12 90 VAL A N 1
ATOM 749 C CA . VAL A 1 90 ? 16.431 1.602 -6.310 1.00 95.12 90 VAL A CA 1
ATOM 750 C C . VAL A 1 90 ? 15.907 0.633 -7.367 1.00 95.12 90 VAL A C 1
ATOM 752 O O . VAL A 1 90 ? 16.591 0.382 -8.357 1.00 95.12 90 VAL A O 1
ATOM 755 N N . VAL A 1 91 ? 14.678 0.139 -7.194 1.00 94.50 91 VAL A N 1
ATOM 756 C CA . VAL A 1 91 ? 14.012 -0.726 -8.179 1.00 94.50 91 VAL A CA 1
ATOM 757 C C . VAL A 1 91 ? 13.832 0.007 -9.505 1.00 94.50 91 VAL A C 1
ATOM 759 O O . VAL A 1 91 ? 14.188 -0.538 -10.544 1.00 94.50 91 VAL A O 1
ATOM 762 N N . ASP A 1 92 ? 13.380 1.261 -9.474 1.00 93.62 92 ASP A N 1
ATOM 763 C CA . ASP A 1 92 ? 13.206 2.077 -10.681 1.00 93.62 92 ASP A CA 1
ATOM 764 C C . ASP A 1 92 ? 14.535 2.278 -11.432 1.00 93.62 92 ASP A C 1
ATOM 766 O O . ASP A 1 92 ? 14.583 2.268 -12.662 1.00 93.62 92 ASP A O 1
ATOM 770 N N . ASN A 1 93 ? 15.639 2.455 -10.702 1.00 93.94 93 ASN A N 1
ATOM 771 C CA . ASN A 1 93 ? 16.967 2.579 -11.299 1.00 93.94 93 ASN A CA 1
ATOM 772 C C . ASN A 1 93 ? 17.429 1.267 -11.942 1.00 93.94 93 ASN A C 1
ATOM 774 O O . ASN A 1 93 ? 18.036 1.308 -13.012 1.00 93.94 93 ASN A O 1
ATOM 778 N N . LEU A 1 94 ? 17.133 0.121 -11.321 1.00 93.69 94 LEU A N 1
ATOM 779 C CA . LEU A 1 94 ? 17.418 -1.193 -11.899 1.00 93.69 94 LEU A CA 1
ATOM 780 C C . LEU A 1 94 ? 16.590 -1.437 -13.164 1.00 93.69 94 LEU A C 1
ATOM 782 O O . LEU A 1 94 ? 17.151 -1.884 -14.161 1.00 93.69 94 LEU A O 1
ATOM 786 N N . GLU A 1 95 ? 15.297 -1.101 -13.154 1.00 92.25 95 GLU A N 1
ATOM 787 C CA . GLU A 1 95 ? 14.437 -1.183 -14.343 1.00 92.25 95 GLU A CA 1
ATOM 788 C C . GLU A 1 95 ? 14.965 -0.278 -15.465 1.00 92.25 95 GLU A C 1
ATOM 790 O O . GLU A 1 95 ? 15.180 -0.746 -16.579 1.00 92.25 95 GLU A O 1
ATOM 795 N N . ARG A 1 96 ? 15.325 0.975 -15.159 1.00 91.19 96 ARG A N 1
ATOM 796 C CA . ARG A 1 96 ? 15.913 1.899 -16.144 1.00 91.19 96 ARG A CA 1
ATOM 797 C C . ARG A 1 96 ? 17.250 1.410 -16.705 1.00 91.19 96 ARG A C 1
ATOM 799 O O . ARG A 1 96 ? 17.525 1.602 -17.891 1.00 91.19 96 ARG A O 1
ATOM 806 N N . ALA A 1 97 ? 18.087 0.796 -15.868 1.00 90.62 97 ALA A N 1
ATOM 807 C CA . ALA A 1 97 ? 19.347 0.199 -16.299 1.00 90.62 97 ALA A CA 1
ATOM 808 C C . ALA A 1 97 ? 19.100 -1.006 -17.217 1.00 90.62 97 ALA A C 1
ATOM 810 O O . ALA A 1 97 ? 19.761 -1.133 -18.246 1.00 90.62 97 ALA A O 1
ATOM 811 N N . PHE A 1 98 ? 18.124 -1.853 -16.875 1.00 92.31 98 PHE A N 1
ATOM 812 C CA . PHE A 1 98 ? 17.705 -2.979 -17.704 1.00 92.31 98 PHE A CA 1
ATOM 813 C C . PHE A 1 98 ? 17.167 -2.516 -19.063 1.00 92.31 98 PHE A C 1
ATOM 815 O O . PHE A 1 98 ? 17.622 -3.027 -20.085 1.00 92.31 98 PHE A O 1
ATOM 822 N N . ASP A 1 99 ? 16.276 -1.524 -19.096 1.00 90.38 99 ASP A N 1
ATOM 823 C CA . ASP A 1 99 ? 15.693 -0.998 -20.336 1.00 90.38 99 ASP A CA 1
ATOM 824 C C . ASP A 1 99 ? 16.769 -0.386 -21.245 1.00 90.38 99 ASP A C 1
ATOM 826 O O . ASP A 1 99 ? 16.843 -0.698 -22.433 1.00 90.38 99 ASP A O 1
ATOM 830 N N . SER A 1 100 ? 17.668 0.423 -20.673 1.00 89.50 100 SER A N 1
ATOM 831 C CA . SER A 1 100 ? 18.788 1.032 -21.409 1.00 89.50 100 SER A CA 1
ATOM 832 C C . SER A 1 100 ? 19.744 -0.016 -21.986 1.00 89.50 100 SER A C 1
ATOM 834 O O . SER A 1 100 ? 20.169 0.089 -23.134 1.00 89.50 100 SER A O 1
ATOM 836 N N . ALA A 1 101 ? 20.092 -1.033 -21.194 1.00 89.12 101 ALA A N 1
ATOM 837 C CA . ALA A 1 101 ? 21.037 -2.063 -21.607 1.00 89.12 101 ALA A CA 1
ATOM 838 C C . ALA A 1 101 ? 20.425 -3.056 -22.606 1.00 89.12 101 ALA A C 1
ATOM 840 O O . ALA A 1 101 ? 21.128 -3.531 -23.490 1.00 89.12 101 ALA A O 1
ATOM 841 N N . SER A 1 102 ? 19.122 -3.336 -22.510 1.00 85.69 102 SER A N 1
ATOM 842 C CA . SER A 1 102 ? 18.420 -4.245 -23.429 1.00 85.69 102 SER A CA 1
ATOM 843 C C . SER A 1 102 ? 18.343 -3.702 -24.857 1.00 85.69 102 SER A C 1
ATOM 845 O O . SER A 1 102 ? 18.284 -4.476 -25.809 1.00 85.69 102 SER A O 1
ATOM 847 N N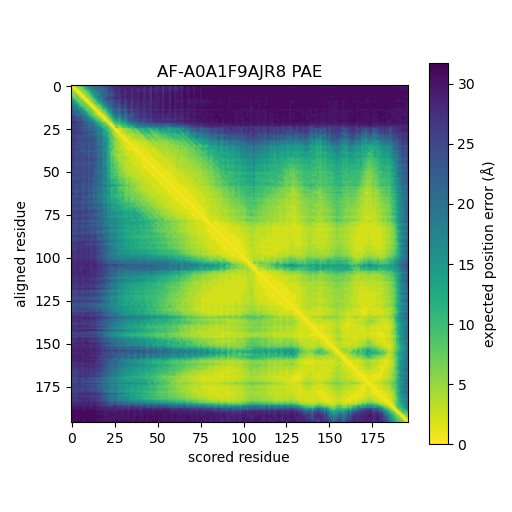 . LEU A 1 103 ? 18.367 -2.376 -25.015 1.00 85.94 103 LEU A N 1
ATOM 848 C CA . LEU A 1 103 ? 18.387 -1.705 -26.317 1.00 85.94 103 LEU A CA 1
ATOM 849 C C . LEU A 1 103 ? 19.805 -1.547 -26.892 1.00 85.94 103 LEU A C 1
ATOM 851 O O . LEU A 1 103 ? 19.953 -1.198 -28.062 1.00 85.94 103 LEU A O 1
ATOM 855 N N . ASN A 1 104 ? 20.848 -1.806 -26.096 1.00 86.38 104 ASN A N 1
ATOM 856 C CA . ASN A 1 104 ? 22.238 -1.660 -26.510 1.00 86.38 104 ASN A CA 1
ATOM 857 C C . ASN A 1 104 ? 22.839 -3.018 -26.917 1.00 86.38 104 ASN A C 1
ATOM 859 O O . ASN A 1 104 ? 23.038 -3.901 -26.085 1.00 86.38 104 ASN A O 1
ATOM 863 N N . GLN A 1 105 ? 23.181 -3.170 -28.199 1.00 79.44 105 GLN A N 1
ATOM 864 C CA . GLN A 1 105 ? 23.762 -4.407 -28.739 1.00 79.44 105 GLN A CA 1
ATOM 865 C C . GLN A 1 105 ? 25.164 -4.719 -28.191 1.00 79.44 105 GLN A C 1
ATOM 867 O O . GLN A 1 105 ? 25.566 -5.881 -28.186 1.00 79.44 105 GLN A O 1
ATOM 872 N N . GLU A 1 106 ? 25.889 -3.715 -27.692 1.00 85.88 106 GLU A N 1
ATOM 873 C CA . GLU A 1 106 ? 27.216 -3.882 -27.084 1.00 85.88 106 GLU A CA 1
ATOM 874 C C . GLU A 1 106 ? 27.143 -4.307 -25.608 1.00 85.88 106 GLU A C 1
ATOM 876 O O . GLU A 1 106 ? 28.156 -4.668 -25.004 1.00 85.88 106 GLU A O 1
ATOM 881 N N . ALA A 1 107 ? 25.953 -4.280 -24.997 1.00 83.69 107 ALA A N 1
ATOM 882 C CA . ALA A 1 107 ? 25.786 -4.658 -23.603 1.00 83.69 107 ALA A CA 1
ATOM 883 C C . ALA A 1 107 ? 25.974 -6.170 -23.397 1.00 83.69 107 ALA A C 1
ATOM 885 O O . ALA A 1 107 ? 25.504 -7.013 -24.166 1.00 83.69 107 ALA A O 1
ATOM 886 N N . SER A 1 108 ? 26.623 -6.531 -22.287 1.00 89.12 108 SER A N 1
ATOM 887 C CA . SER A 1 108 ? 26.795 -7.929 -21.890 1.00 89.12 108 SER A CA 1
ATOM 888 C C . SER A 1 108 ? 25.439 -8.589 -21.614 1.00 89.12 108 SER A C 1
ATOM 890 O O . SER A 1 108 ? 24.794 -8.321 -20.599 1.00 89.12 108 SER A O 1
ATOM 892 N N . GLN A 1 109 ? 25.029 -9.509 -22.489 1.00 89.75 109 GLN A N 1
ATOM 893 C CA . GLN A 1 109 ? 23.750 -10.225 -22.382 1.00 89.75 109 GLN A CA 1
ATOM 894 C C . GLN A 1 109 ? 23.612 -11.008 -21.066 1.00 89.75 109 GLN A C 1
ATOM 896 O O . GLN A 1 109 ? 22.529 -11.077 -20.484 1.00 89.75 109 GLN A O 1
ATOM 901 N N . SER A 1 110 ? 24.714 -11.560 -20.544 1.00 89.88 110 SER A N 1
ATOM 902 C CA . SER A 1 110 ? 24.716 -12.232 -19.239 1.00 89.88 110 SER A CA 1
ATOM 903 C C . SER A 1 110 ? 24.429 -11.266 -18.090 1.00 89.88 110 SER A C 1
ATOM 905 O O . SER A 1 110 ? 23.711 -11.629 -17.160 1.00 89.88 110 SER A O 1
ATOM 907 N N . LEU A 1 111 ? 24.946 -10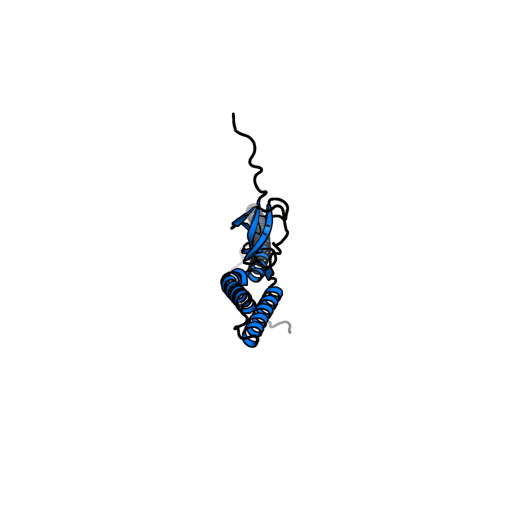.034 -18.164 1.00 89.56 111 LEU A N 1
ATOM 908 C CA . LEU A 1 111 ? 24.688 -9.003 -17.160 1.00 89.56 111 LEU A CA 1
ATOM 909 C C . LEU A 1 111 ? 23.232 -8.524 -17.227 1.00 89.56 111 LEU A C 1
ATOM 911 O O . LEU A 1 111 ? 22.571 -8.478 -16.193 1.00 89.56 111 LEU A O 1
ATOM 915 N N . VAL A 1 112 ? 22.712 -8.250 -18.430 1.00 92.06 112 VAL A N 1
ATOM 916 C CA . VAL A 1 112 ? 21.303 -7.860 -18.648 1.00 92.06 112 VAL A CA 1
ATOM 917 C C . VAL A 1 112 ? 20.354 -8.912 -18.072 1.00 92.06 112 VAL A C 1
ATOM 919 O O . VAL A 1 112 ? 19.437 -8.585 -17.316 1.00 92.06 112 VAL A O 1
ATOM 922 N N . LYS A 1 113 ? 20.623 -10.194 -18.345 1.00 91.56 113 LYS A N 1
ATOM 923 C CA . LYS A 1 113 ? 19.862 -11.310 -17.773 1.00 91.56 113 LYS A CA 1
ATOM 924 C C . LYS A 1 113 ? 19.964 -11.363 -16.246 1.00 91.56 113 LYS A C 1
ATOM 926 O O . LYS A 1 113 ? 18.955 -11.595 -15.587 1.00 91.56 113 LYS A O 1
ATOM 931 N N . GLY A 1 114 ? 21.152 -11.141 -15.682 1.00 92.62 114 GLY A N 1
ATOM 932 C CA . GLY A 1 114 ? 21.352 -11.082 -14.231 1.00 92.62 114 GLY A CA 1
ATOM 933 C C . GLY A 1 114 ? 20.508 -9.990 -13.571 1.00 92.62 114 GLY A C 1
ATOM 934 O O . GLY A 1 114 ? 19.789 -10.266 -12.615 1.00 92.62 114 GLY A O 1
ATOM 935 N N . VAL A 1 115 ? 20.515 -8.776 -14.131 1.00 93.56 115 VAL A N 1
ATOM 936 C CA . VAL A 1 115 ? 19.694 -7.655 -13.640 1.00 93.56 115 VAL A CA 1
ATOM 937 C C . VAL A 1 115 ? 18.200 -7.982 -13.732 1.00 93.56 115 VAL A C 1
ATOM 939 O O . VAL A 1 115 ? 17.462 -7.751 -12.774 1.00 93.56 115 VAL A O 1
ATOM 942 N N . HIS A 1 116 ? 17.752 -8.580 -14.840 1.00 93.19 116 HIS A N 1
ATOM 943 C CA . HIS A 1 116 ? 16.357 -8.994 -15.012 1.00 93.19 116 HIS A CA 1
ATOM 944 C C . HIS A 1 116 ? 15.892 -10.001 -13.948 1.00 93.19 116 HIS A C 1
ATOM 946 O O . HIS A 1 116 ? 14.779 -9.896 -13.422 1.00 93.19 116 HIS A O 1
ATOM 952 N N . LEU A 1 117 ? 16.748 -10.970 -13.607 1.00 94.75 117 LEU A N 1
ATOM 953 C CA . LEU A 1 117 ? 16.468 -11.946 -12.553 1.00 94.75 117 LEU A CA 1
ATOM 954 C C . LEU A 1 117 ? 16.338 -11.264 -11.187 1.00 94.75 117 LEU A C 1
ATOM 956 O O . LEU A 1 117 ? 15.380 -11.541 -10.468 1.00 94.75 117 LEU A O 1
ATOM 960 N N . THR A 1 118 ? 17.225 -10.318 -10.868 1.00 94.69 118 THR A N 1
ATOM 961 C CA . THR A 1 118 ? 17.151 -9.537 -9.624 1.00 94.69 118 THR A CA 1
ATOM 962 C C . THR A 1 118 ? 15.857 -8.725 -9.535 1.00 94.69 118 THR A C 1
ATOM 964 O O . THR A 1 118 ? 15.185 -8.753 -8.506 1.00 94.69 118 THR A O 1
ATOM 967 N N . ILE A 1 119 ? 15.451 -8.045 -10.616 1.00 94.06 119 ILE A N 1
ATOM 968 C CA . ILE A 1 119 ? 14.170 -7.315 -10.669 1.00 94.06 119 ILE A CA 1
ATOM 969 C C . ILE A 1 119 ? 12.999 -8.278 -10.432 1.00 94.06 119 ILE A C 1
ATOM 971 O O . ILE A 1 119 ? 12.098 -7.987 -9.643 1.00 94.06 119 ILE A O 1
ATOM 975 N N . SER A 1 120 ? 13.028 -9.452 -11.065 1.00 95.25 120 SER A N 1
ATOM 976 C CA . SER A 1 120 ? 11.992 -10.479 -10.901 1.00 95.25 120 SER A CA 1
ATOM 977 C C . SER A 1 120 ? 11.909 -10.995 -9.460 1.00 95.25 120 SER A C 1
ATOM 979 O O . SER A 1 120 ? 10.817 -11.197 -8.924 1.00 95.25 120 SER A O 1
ATOM 981 N N . GLU A 1 121 ? 13.049 -11.178 -8.796 1.00 96.19 121 GLU A N 1
ATOM 982 C CA . GLU A 1 121 ? 13.105 -11.587 -7.394 1.00 96.19 121 GLU A CA 1
ATOM 983 C C . GLU A 1 121 ? 12.544 -10.510 -6.457 1.00 96.19 121 GLU A C 1
ATOM 985 O O . GLU A 1 121 ? 11.738 -10.826 -5.576 1.00 96.19 121 GLU A O 1
ATOM 990 N N . ILE A 1 122 ? 12.868 -9.237 -6.701 1.00 94.88 122 ILE A N 1
ATOM 991 C CA . ILE A 1 122 ? 12.284 -8.101 -5.974 1.00 94.88 122 ILE A CA 1
ATOM 992 C C . ILE A 1 122 ? 10.763 -8.071 -6.147 1.00 94.88 122 ILE A C 1
ATOM 994 O O . ILE A 1 122 ? 10.033 -7.949 -5.163 1.00 94.88 122 ILE A O 1
ATOM 998 N N . GLN A 1 123 ? 10.255 -8.260 -7.365 1.00 93.56 123 GLN A N 1
ATOM 999 C CA . GLN A 1 123 ? 8.811 -8.326 -7.605 1.00 93.56 123 GLN A CA 1
ATOM 1000 C C . GLN A 1 123 ? 8.152 -9.495 -6.854 1.00 93.56 123 GLN A C 1
ATOM 1002 O O . GLN A 1 123 ? 7.035 -9.364 -6.349 1.00 93.56 123 GLN A O 1
ATOM 1007 N N . ASN A 1 124 ? 8.836 -10.635 -6.730 1.00 95.75 124 ASN A N 1
ATOM 1008 C CA . ASN A 1 124 ? 8.353 -11.759 -5.928 1.00 95.75 124 ASN A CA 1
ATOM 1009 C C . ASN A 1 124 ? 8.362 -11.446 -4.425 1.00 95.75 124 ASN A C 1
ATOM 1011 O O . ASN A 1 124 ? 7.421 -11.824 -3.727 1.00 95.75 124 ASN A O 1
ATOM 1015 N N . ILE A 1 125 ? 9.375 -10.730 -3.926 1.00 94.81 125 ILE A N 1
ATOM 1016 C CA . ILE A 1 125 ? 9.402 -10.213 -2.550 1.00 94.81 125 ILE A CA 1
ATOM 1017 C C . ILE A 1 125 ? 8.203 -9.286 -2.322 1.00 94.81 125 ILE A C 1
ATOM 1019 O O . ILE A 1 125 ? 7.442 -9.498 -1.380 1.00 94.81 125 ILE A O 1
ATOM 1023 N N . PHE A 1 126 ? 7.978 -8.321 -3.214 1.00 94.94 126 PHE A N 1
ATOM 1024 C CA . PHE A 1 126 ? 6.854 -7.388 -3.137 1.00 94.94 126 PHE A CA 1
ATOM 1025 C C . PHE A 1 126 ? 5.512 -8.119 -3.061 1.00 94.94 126 PHE A C 1
ATOM 1027 O O . PHE A 1 126 ? 4.737 -7.860 -2.142 1.00 94.94 126 PHE A O 1
ATOM 1034 N N . LYS A 1 127 ? 5.279 -9.125 -3.913 1.00 94.25 127 LYS A N 1
ATOM 1035 C CA . LYS A 1 127 ? 4.063 -9.956 -3.854 1.00 94.25 127 LYS A CA 1
ATOM 1036 C C . LYS A 1 127 ? 3.862 -10.621 -2.487 1.00 94.25 127 LYS A C 1
ATOM 1038 O O . LYS A 1 127 ? 2.740 -10.618 -1.983 1.00 94.25 127 LYS A O 1
ATOM 1043 N N . ARG A 1 128 ? 4.924 -11.156 -1.866 1.00 94.25 128 ARG A N 1
ATOM 1044 C CA . ARG A 1 128 ? 4.845 -11.777 -0.526 1.00 94.25 128 ARG A CA 1
ATOM 1045 C C . ARG A 1 128 ? 4.457 -10.774 0.559 1.00 94.25 128 ARG A C 1
ATOM 1047 O O . ARG A 1 128 ? 3.695 -11.120 1.454 1.00 94.25 128 ARG A O 1
ATOM 1054 N N . PHE A 1 129 ? 4.923 -9.533 0.448 1.00 93.19 129 PHE A N 1
ATOM 1055 C CA . PHE A 1 129 ? 4.557 -8.433 1.346 1.00 93.19 129 PHE A CA 1
ATOM 1056 C C . PHE A 1 129 ? 3.297 -7.675 0.899 1.00 93.19 129 PHE A C 1
ATOM 1058 O O . PHE A 1 129 ? 3.042 -6.572 1.371 1.00 93.19 129 PHE A O 1
ATOM 1065 N N . SER A 1 130 ? 2.483 -8.258 0.009 1.00 94.94 130 SER A N 1
ATOM 1066 C CA . SER A 1 130 ? 1.251 -7.645 -0.514 1.00 94.94 130 SER A CA 1
ATOM 1067 C C . SER A 1 130 ? 1.454 -6.280 -1.180 1.00 94.94 130 SER A C 1
ATOM 1069 O O . SER A 1 130 ? 0.529 -5.468 -1.231 1.00 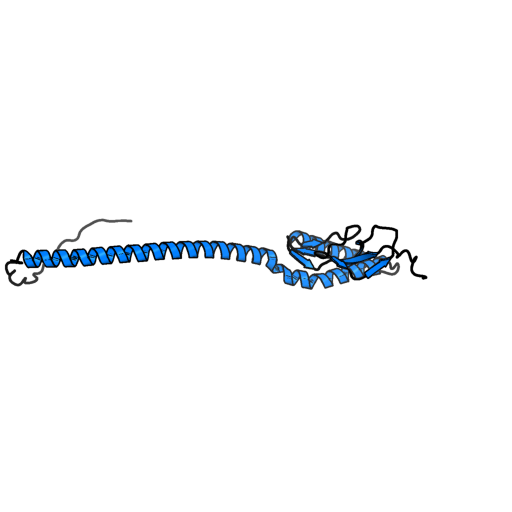94.94 130 SER A O 1
ATOM 1071 N N . VAL A 1 131 ? 2.648 -6.042 -1.719 1.00 96.31 131 VAL A N 1
ATOM 1072 C CA . VAL A 1 131 ? 2.969 -4.877 -2.534 1.00 96.31 131 VAL A CA 1
ATOM 1073 C C . VAL A 1 131 ? 2.665 -5.200 -3.993 1.00 96.31 131 VAL A C 1
ATOM 1075 O O . VAL A 1 131 ? 3.149 -6.199 -4.533 1.00 96.31 131 VAL A O 1
ATOM 1078 N N . LYS A 1 132 ? 1.840 -4.374 -4.636 1.00 94.88 132 LYS A N 1
ATOM 1079 C CA . LYS A 1 132 ? 1.378 -4.578 -6.014 1.00 94.88 132 LYS A CA 1
ATOM 1080 C C . LYS A 1 132 ? 1.613 -3.324 -6.854 1.00 94.88 132 LYS A C 1
ATOM 1082 O O . LYS A 1 132 ? 1.334 -2.232 -6.359 1.00 94.88 132 LYS A O 1
ATOM 1087 N N . PRO A 1 133 ? 2.089 -3.461 -8.102 1.00 94.81 133 PRO A N 1
ATOM 1088 C CA . PRO A 1 133 ? 2.170 -2.332 -9.014 1.00 94.81 133 PRO A CA 1
ATOM 1089 C C . PRO A 1 133 ? 0.768 -1.877 -9.436 1.00 94.81 133 PRO A C 1
ATOM 1091 O O . PRO A 1 133 ? -0.159 -2.687 -9.544 1.00 94.81 133 PRO A O 1
ATOM 1094 N N . ILE A 1 134 ? 0.625 -0.581 -9.690 1.00 94.62 134 ILE A N 1
ATOM 1095 C CA . ILE A 1 134 ? -0.577 0.017 -10.268 1.00 94.62 134 ILE A CA 1
ATOM 1096 C C . ILE A 1 134 ? -0.528 -0.223 -11.777 1.00 94.62 134 ILE A C 1
ATOM 1098 O O . ILE A 1 134 ? 0.486 0.005 -12.423 1.00 94.62 134 ILE A O 1
ATOM 1102 N N . SER A 1 135 ? -1.614 -0.746 -12.342 1.00 90.38 135 SER A N 1
ATOM 1103 C CA . SER A 1 135 ? -1.724 -0.942 -13.788 1.00 90.38 135 SER A CA 1
ATOM 1104 C C . SER A 1 135 ? -2.313 0.325 -14.392 1.00 90.38 135 SER A C 1
ATOM 1106 O O . SER A 1 135 ? -3.523 0.529 -14.280 1.00 90.38 135 SER A O 1
ATOM 1108 N N . SER A 1 136 ? -1.438 1.137 -14.987 1.00 90.12 136 SER A N 1
ATOM 1109 C CA . SER A 1 136 ? -1.737 2.507 -15.416 1.00 90.12 136 SER A CA 1
ATOM 1110 C C . SER A 1 136 ? -1.942 2.625 -16.932 1.00 90.12 136 SER A C 1
ATOM 1112 O O . SER A 1 136 ? -2.874 3.284 -17.365 1.00 90.12 136 SER A O 1
ATOM 1114 N N . VAL A 1 137 ? -1.109 1.962 -17.744 1.00 91.56 137 VAL A N 1
ATOM 1115 C CA . VAL A 1 137 ? -1.123 2.064 -19.220 1.00 91.56 137 VAL A CA 1
ATOM 1116 C C . VAL A 1 137 ? -2.461 1.615 -19.822 1.00 91.56 137 VAL A C 1
ATOM 1118 O O . VAL A 1 137 ? -2.993 0.575 -19.430 1.00 91.56 137 VAL A O 1
ATOM 1121 N N . ASN A 1 138 ? -2.966 2.374 -20.803 1.00 89.88 138 ASN A N 1
ATOM 1122 C CA . ASN A 1 138 ? -4.248 2.163 -21.490 1.00 89.88 138 ASN A CA 1
ATOM 1123 C C . ASN A 1 138 ? -5.472 2.198 -20.561 1.00 89.88 138 ASN A C 1
ATOM 1125 O O . ASN A 1 138 ? -6.470 1.519 -20.810 1.00 89.88 138 ASN A O 1
ATOM 1129 N N . LYS A 1 139 ? -5.400 2.963 -19.468 1.00 92.75 139 LYS A N 1
ATOM 1130 C CA . LYS A 1 139 ? -6.537 3.204 -18.575 1.00 92.75 139 LYS A CA 1
ATOM 1131 C C . LYS A 1 139 ? -6.831 4.692 -18.430 1.00 92.75 139 LYS A C 1
ATOM 1133 O O . LYS A 1 139 ? -5.922 5.502 -18.626 1.00 92.75 139 LYS A O 1
ATOM 1138 N N . PRO A 1 140 ? -8.062 5.053 -18.025 1.00 93.62 140 PRO A N 1
ATOM 1139 C CA . PRO A 1 140 ? -8.381 6.423 -17.658 1.00 93.62 140 PRO A CA 1
ATOM 1140 C C . PRO A 1 140 ? -7.439 6.928 -16.566 1.00 93.62 140 PRO A C 1
ATOM 1142 O O . PRO A 1 140 ? -7.071 6.192 -15.643 1.00 93.62 140 PRO A O 1
ATOM 1145 N N . PHE A 1 141 ? -7.044 8.190 -16.672 1.00 94.06 141 PHE A N 1
ATOM 1146 C CA . PHE A 1 141 ? -6.259 8.839 -15.639 1.00 94.06 141 PHE A CA 1
ATOM 1147 C C . PHE A 1 141 ? -7.093 9.012 -14.359 1.00 94.06 141 PHE A C 1
ATOM 1149 O O . PHE A 1 141 ? -8.149 9.643 -14.376 1.00 94.06 141 PHE A O 1
ATOM 1156 N N . ASP A 1 142 ? -6.602 8.472 -13.241 1.00 95.00 142 ASP A N 1
ATOM 1157 C CA . ASP A 1 142 ? -7.186 8.640 -11.915 1.00 9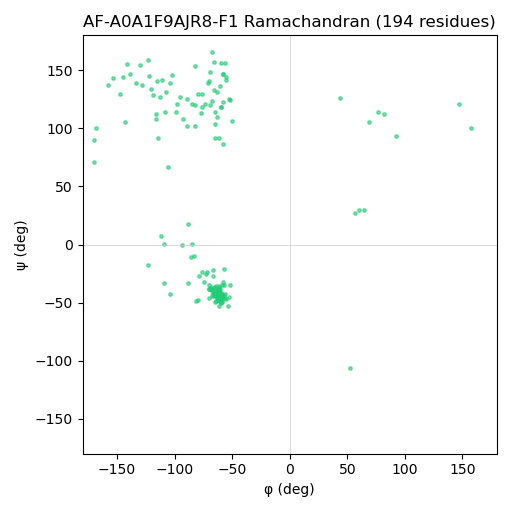5.00 142 ASP A CA 1
ATOM 1158 C C . ASP A 1 142 ? -6.197 9.402 -11.011 1.00 95.00 142 ASP A C 1
ATOM 1160 O O . ASP A 1 142 ? -5.154 8.841 -10.656 1.00 95.00 142 ASP A O 1
ATOM 1164 N N . PRO A 1 143 ? -6.503 10.646 -10.593 1.00 94.00 143 PRO A N 1
ATOM 1165 C CA . PRO A 1 143 ? -5.654 11.428 -9.692 1.00 94.00 143 PRO A CA 1
ATOM 1166 C C . PRO A 1 143 ? -5.353 10.752 -8.344 1.00 94.00 143 PRO A C 1
ATOM 1168 O O . PRO A 1 143 ? -4.380 11.116 -7.686 1.00 94.00 143 PRO A O 1
ATOM 1171 N N . ALA A 1 144 ? -6.171 9.788 -7.906 1.00 94.94 144 ALA A N 1
ATOM 1172 C CA . ALA A 1 144 ? -5.939 9.057 -6.662 1.00 94.94 144 ALA A CA 1
ATOM 1173 C C . ALA A 1 144 ? -4.767 8.066 -6.766 1.00 94.94 144 ALA A C 1
ATOM 1175 O O . ALA A 1 144 ? -4.145 7.746 -5.754 1.00 94.94 144 ALA A O 1
ATOM 1176 N N . PHE A 1 145 ? -4.454 7.583 -7.972 1.00 95.31 145 PHE A N 1
ATOM 1177 C CA . PHE A 1 145 ? -3.438 6.549 -8.207 1.00 95.31 145 PHE A CA 1
ATOM 1178 C C . PHE A 1 145 ? -2.334 6.983 -9.172 1.00 95.31 145 PHE A C 1
ATOM 1180 O O . PHE A 1 145 ? -1.264 6.368 -9.201 1.00 95.31 145 PHE A O 1
ATOM 1187 N N . HIS A 1 146 ? -2.569 8.034 -9.951 1.00 96.81 146 HIS A N 1
ATOM 1188 C CA . HIS A 1 146 ? -1.691 8.496 -11.011 1.00 96.81 146 HIS A CA 1
ATOM 1189 C C . HIS A 1 146 ? -1.274 9.952 -10.788 1.00 96.81 146 HIS A C 1
ATOM 1191 O O . HIS A 1 146 ? -2.045 10.797 -10.342 1.00 96.81 146 HIS A O 1
ATOM 1197 N N . GLN A 1 147 ? -0.040 10.252 -11.174 1.00 96.44 147 GLN A N 1
ATOM 1198 C CA . GLN A 1 147 ? 0.516 11.592 -11.246 1.00 96.44 147 GLN A CA 1
ATOM 1199 C C . GLN A 1 147 ? 0.850 11.885 -12.710 1.00 96.44 147 GLN A C 1
ATOM 1201 O O . GLN A 1 147 ? 1.791 11.317 -13.264 1.00 96.44 147 GLN A O 1
ATOM 1206 N N . ALA A 1 148 ? 0.065 12.752 -13.351 1.00 94.12 148 ALA A N 1
ATOM 1207 C CA . ALA A 1 148 ? 0.326 13.185 -14.720 1.00 94.12 148 ALA A CA 1
ATOM 1208 C C . ALA A 1 148 ? 1.522 14.142 -14.735 1.00 94.12 148 ALA A C 1
ATOM 1210 O O . ALA A 1 148 ? 1.500 15.179 -14.074 1.00 94.12 148 ALA A O 1
ATOM 1211 N N . VAL A 1 149 ? 2.571 13.779 -15.470 1.00 94.38 149 VAL A N 1
ATOM 1212 C CA . VAL A 1 149 ? 3.815 14.569 -15.553 1.00 94.38 149 VAL A CA 1
ATOM 1213 C C . VAL A 1 149 ? 3.963 15.213 -16.922 1.00 94.38 149 VAL A C 1
ATOM 1215 O O . VAL A 1 149 ? 4.509 16.305 -17.039 1.00 94.38 149 VAL A O 1
ATOM 1218 N N . ILE A 1 150 ? 3.470 14.534 -17.955 1.00 93.31 150 ILE A N 1
ATOM 1219 C CA . ILE A 1 150 ? 3.521 14.982 -19.343 1.00 93.31 150 ILE A CA 1
ATOM 1220 C C . ILE A 1 150 ? 2.129 14.783 -19.937 1.00 93.31 150 ILE A C 1
ATOM 1222 O O . ILE A 1 150 ? 1.478 13.770 -19.675 1.00 93.31 150 ILE A O 1
ATOM 1226 N N . GLN A 1 151 ? 1.684 15.751 -20.731 1.00 92.06 151 GLN A N 1
ATOM 1227 C CA . GLN A 1 151 ? 0.535 15.592 -21.612 1.00 92.06 151 GLN A CA 1
ATOM 1228 C C . GLN A 1 151 ? 1.039 15.499 -23.047 1.00 92.06 151 GLN A C 1
ATOM 1230 O O . GLN A 1 151 ? 1.871 16.308 -23.455 1.00 92.06 151 GLN A O 1
ATOM 1235 N N . GLU A 1 152 ? 0.560 14.507 -23.785 1.00 91.44 152 GLU A N 1
ATOM 1236 C CA . GLU A 1 152 ? 0.937 14.275 -25.176 1.00 91.44 152 GLU A CA 1
ATOM 1237 C C . GLU A 1 152 ? -0.305 14.383 -26.059 1.00 91.44 152 GLU A C 1
ATOM 1239 O O . GLU A 1 152 ? -1.342 13.780 -25.770 1.00 91.44 152 GLU A O 1
ATOM 1244 N N . GLU A 1 153 ? -0.207 15.193 -27.112 1.00 90.88 153 GLU A N 1
ATOM 1245 C CA . GLU A 1 153 ? -1.279 15.354 -28.090 1.00 90.88 153 GLU A CA 1
ATOM 1246 C C . GLU A 1 153 ? -1.298 14.138 -29.015 1.00 90.88 153 GLU A C 1
ATOM 1248 O O . GLU A 1 153 ? -0.314 13.848 -29.696 1.00 90.88 153 GLU A O 1
ATOM 1253 N N . THR A 1 154 ? -2.401 13.390 -29.012 1.00 85.44 154 THR A N 1
ATOM 1254 C CA . THR A 1 154 ? -2.528 12.181 -29.827 1.00 85.44 154 THR A CA 1
ATOM 1255 C C . THR A 1 154 ? -3.981 11.882 -30.167 1.00 85.44 154 THR A C 1
ATOM 1257 O O . THR A 1 154 ? -4.866 12.052 -29.333 1.00 85.44 154 THR A O 1
ATOM 1260 N N . ASP A 1 155 ? -4.203 11.381 -31.383 1.00 84.19 155 ASP A N 1
ATOM 1261 C CA . ASP A 1 155 ? -5.493 10.846 -31.839 1.00 84.19 155 ASP A CA 1
ATOM 1262 C C . ASP A 1 155 ? -5.598 9.324 -31.636 1.00 84.19 155 ASP A C 1
ATOM 1264 O O . ASP A 1 155 ? -6.593 8.702 -32.005 1.00 84.19 155 ASP A O 1
ATOM 1268 N N . ALA A 1 156 ? -4.550 8.688 -31.096 1.00 80.69 156 ALA A N 1
ATOM 1269 C CA . ALA A 1 156 ? -4.476 7.232 -30.979 1.00 80.69 156 ALA A CA 1
ATOM 1270 C C . ALA A 1 156 ? -5.340 6.660 -29.843 1.00 80.69 156 ALA A C 1
ATOM 1272 O O . ALA A 1 156 ? -5.696 5.482 -29.878 1.00 80.69 156 ALA A O 1
ATOM 1273 N N . VAL A 1 157 ? -5.643 7.469 -28.826 1.00 83.81 157 VAL A N 1
ATOM 1274 C CA . VAL A 1 157 ? -6.447 7.099 -27.654 1.00 83.81 157 VAL A CA 1
ATOM 1275 C C . VAL A 1 157 ? -7.349 8.264 -27.256 1.00 83.81 157 VAL A C 1
ATOM 1277 O O . VAL A 1 157 ? -7.025 9.418 -27.533 1.00 83.81 157 VAL A O 1
ATOM 1280 N N . ASP A 1 158 ? -8.455 7.959 -26.577 1.00 84.50 158 ASP A N 1
ATOM 1281 C CA . ASP A 1 158 ? -9.376 8.970 -26.048 1.00 84.50 158 ASP A CA 1
ATOM 1282 C C . ASP A 1 158 ? -8.656 9.968 -25.128 1.00 84.50 158 ASP A C 1
ATOM 1284 O O . ASP A 1 158 ? -7.618 9.653 -24.540 1.00 84.50 158 ASP A O 1
ATOM 1288 N N . GLU A 1 159 ? -9.217 11.169 -24.973 1.00 87.44 159 GLU A N 1
ATOM 1289 C CA . GLU A 1 159 ? -8.692 12.184 -24.056 1.00 87.44 159 GLU A CA 1
ATOM 1290 C C . GLU A 1 159 ? -8.638 11.665 -22.609 1.00 87.44 159 GLU A C 1
ATOM 1292 O O . GLU A 1 159 ? -9.495 10.895 -22.168 1.00 87.44 159 GLU A O 1
ATOM 1297 N N . ASN A 1 160 ? -7.642 12.124 -21.843 1.00 90.31 160 ASN A N 1
ATOM 1298 C CA . ASN A 1 160 ? -7.481 11.798 -20.425 1.00 90.31 160 ASN A CA 1
ATOM 1299 C C . ASN A 1 160 ? -7.212 10.301 -20.145 1.00 90.31 160 ASN A C 1
ATOM 1301 O O . ASN A 1 160 ? -7.548 9.767 -19.082 1.00 90.31 160 ASN A O 1
ATOM 1305 N N . MET A 1 161 ? -6.564 9.622 -21.092 1.00 92.62 161 MET A N 1
ATOM 1306 C CA . MET A 1 161 ? -6.081 8.246 -20.975 1.00 92.62 161 MET A CA 1
ATOM 1307 C C . MET A 1 161 ? -4.576 8.218 -20.721 1.00 92.62 161 MET A C 1
ATOM 1309 O O . MET A 1 161 ? -3.817 9.033 -21.239 1.00 92.62 161 MET A O 1
ATOM 1313 N N . VAL A 1 162 ? -4.107 7.247 -19.946 1.00 93.50 162 VAL A N 1
ATOM 1314 C CA . VAL A 1 162 ? -2.674 7.035 -19.733 1.00 93.50 162 VAL A CA 1
ATOM 1315 C C . VAL A 1 162 ? -2.062 6.345 -20.953 1.00 93.50 162 VAL A C 1
ATOM 1317 O O . VAL A 1 162 ? -2.315 5.165 -21.203 1.00 93.50 162 VAL A O 1
ATOM 1320 N N . ILE A 1 163 ? -1.198 7.066 -21.665 1.00 92.81 163 ILE A N 1
ATOM 1321 C CA . ILE A 1 163 ? -0.466 6.577 -22.841 1.00 92.81 163 ILE A CA 1
ATOM 1322 C C . ILE A 1 163 ? 0.730 5.731 -22.405 1.00 92.81 163 ILE A C 1
ATOM 1324 O O . ILE A 1 163 ? 0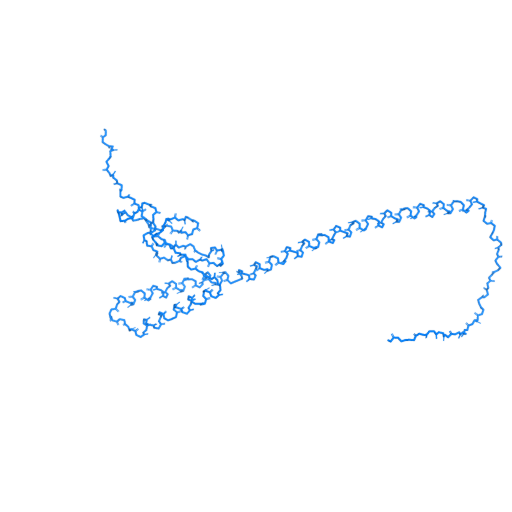.969 4.638 -22.916 1.00 92.81 163 ILE A O 1
ATOM 1328 N N . LYS A 1 164 ? 1.507 6.249 -21.450 1.00 92.25 164 LYS A N 1
ATOM 1329 C CA . LYS A 1 164 ? 2.764 5.638 -21.018 1.00 92.25 164 LYS A CA 1
ATOM 1330 C C . LYS A 1 164 ? 2.975 5.826 -19.528 1.00 92.25 164 LYS A C 1
ATOM 1332 O O . LYS A 1 164 ? 2.675 6.874 -18.965 1.00 92.25 164 LYS A O 1
ATOM 1337 N N . GLU A 1 165 ? 3.555 4.815 -18.902 1.00 93.25 165 GLU A N 1
ATOM 1338 C CA . GLU A 1 165 ? 4.041 4.880 -17.530 1.00 93.25 165 GLU A CA 1
ATOM 1339 C C . GLU A 1 165 ? 5.548 5.162 -17.551 1.00 93.25 165 GLU A C 1
ATOM 1341 O O . GLU A 1 165 ? 6.320 4.423 -18.161 1.00 93.25 165 GLU A O 1
ATOM 1346 N N . LEU A 1 166 ? 5.958 6.271 -16.933 1.00 91.69 166 LEU A N 1
ATOM 1347 C CA . LEU A 1 166 ? 7.366 6.660 -16.796 1.00 91.69 166 LEU A CA 1
ATOM 1348 C C . LEU A 1 166 ? 7.989 6.057 -15.539 1.00 91.69 166 LEU A C 1
ATOM 1350 O O . LEU A 1 166 ? 9.178 5.752 -15.511 1.00 91.69 166 LEU A O 1
ATOM 1354 N N . GLN A 1 167 ? 7.178 5.910 -14.494 1.00 93.62 167 GLN A N 1
ATOM 1355 C CA . GLN A 1 167 ? 7.588 5.334 -13.228 1.00 93.62 167 GLN A CA 1
ATOM 1356 C C . GLN A 1 167 ? 6.409 4.590 -12.612 1.00 93.62 167 GLN A C 1
ATOM 1358 O O . GLN A 1 167 ? 5.321 5.153 -12.469 1.00 93.62 167 GLN A O 1
ATOM 1363 N N . LYS A 1 168 ? 6.642 3.337 -12.210 1.00 94.50 168 LYS A N 1
ATOM 1364 C CA . LYS A 1 168 ? 5.586 2.479 -11.676 1.00 94.50 168 LYS A CA 1
ATOM 1365 C C . LYS A 1 168 ? 5.041 2.989 -10.350 1.00 94.50 168 LYS A C 1
ATOM 1367 O O . LYS A 1 168 ? 5.803 3.307 -9.431 1.00 94.50 168 LYS A O 1
ATOM 1372 N N . GLY A 1 169 ? 3.719 3.024 -10.240 1.00 95.31 169 GLY A N 1
ATOM 1373 C CA . GLY A 1 169 ? 3.026 3.232 -8.969 1.00 95.31 169 GLY A CA 1
ATOM 1374 C C . GLY A 1 169 ? 2.911 1.929 -8.183 1.00 95.31 169 GLY A C 1
ATOM 1375 O O . GLY A 1 169 ? 2.891 0.853 -8.778 1.00 95.31 169 GLY A O 1
ATOM 1376 N N . TYR A 1 170 ? 2.811 2.004 -6.855 1.00 96.50 170 TYR A N 1
ATOM 1377 C CA . TYR A 1 170 ? 2.678 0.817 -6.003 1.00 96.50 170 TYR A CA 1
ATOM 1378 C C . TYR A 1 170 ? 1.665 1.013 -4.871 1.00 96.50 170 TYR A C 1
ATOM 1380 O O . TYR A 1 170 ? 1.543 2.093 -4.288 1.00 96.50 170 TYR A O 1
ATOM 1388 N N . LEU A 1 171 ? 0.981 -0.075 -4.524 1.00 95.25 171 LEU A N 1
ATOM 1389 C CA . LEU A 1 171 ? 0.073 -0.210 -3.385 1.00 95.25 171 LEU A CA 1
ATOM 1390 C C . LEU A 1 171 ? 0.648 -1.235 -2.405 1.00 95.25 171 LEU A C 1
ATOM 1392 O O . LEU A 1 171 ? 1.146 -2.267 -2.848 1.00 95.25 171 LEU A O 1
ATOM 1396 N N . ILE A 1 172 ? 0.542 -0.991 -1.098 1.00 95.38 172 ILE A N 1
ATOM 1397 C CA . ILE A 1 172 ? 0.765 -1.993 -0.049 1.00 95.38 172 ILE A CA 1
ATOM 1398 C C . ILE A 1 172 ? -0.581 -2.345 0.571 1.00 95.38 172 ILE A C 1
ATOM 1400 O O . ILE A 1 172 ? -1.241 -1.504 1.181 1.00 95.38 172 ILE A O 1
ATOM 1404 N N . HIS A 1 173 ? -1.015 -3.590 0.390 1.00 93.06 173 HIS A N 1
ATOM 1405 C CA . HIS A 1 173 ? -2.388 -3.995 0.683 1.00 93.06 173 HIS A CA 1
ATOM 1406 C C . HIS A 1 173 ? -3.409 -3.074 -0.023 1.00 93.06 173 HIS A C 1
ATOM 1408 O O . HIS A 1 173 ? -3.581 -3.174 -1.235 1.00 93.06 173 HIS A O 1
ATOM 1414 N N . ASP A 1 174 ? -4.067 -2.195 0.729 1.00 91.06 174 ASP A N 1
ATOM 1415 C CA . ASP A 1 174 ? -5.081 -1.222 0.312 1.00 91.06 174 ASP A CA 1
ATOM 1416 C C . ASP A 1 174 ? -4.590 0.238 0.365 1.00 91.06 174 ASP A C 1
ATOM 1418 O O . ASP A 1 174 ? -5.338 1.148 0.018 1.00 91.06 174 ASP A O 1
ATOM 1422 N N . ARG A 1 175 ? -3.336 0.488 0.766 1.00 92.69 175 ARG A N 1
ATOM 1423 C CA . ARG A 1 175 ? -2.771 1.839 0.888 1.00 92.69 175 ARG A CA 1
ATOM 1424 C C . ARG A 1 175 ? -1.823 2.168 -0.264 1.00 92.69 175 ARG A C 1
ATOM 1426 O O . ARG A 1 175 ? -0.985 1.353 -0.645 1.00 92.69 175 ARG A O 1
ATOM 1433 N N . LEU A 1 176 ? -1.908 3.398 -0.769 1.00 94.69 176 LEU A N 1
ATOM 1434 C CA . LEU A 1 176 ? -0.992 3.938 -1.774 1.00 94.69 176 LEU A CA 1
ATOM 1435 C C . LEU A 1 176 ? 0.411 4.168 -1.195 1.00 94.69 176 LEU A C 1
ATOM 1437 O O . LEU A 1 176 ? 0.583 4.954 -0.264 1.00 94.69 176 LEU A O 1
ATOM 1441 N N . LEU A 1 177 ? 1.423 3.509 -1.769 1.00 95.12 177 LEU A N 1
ATOM 1442 C CA . LEU A 1 177 ? 2.828 3.774 -1.439 1.00 95.12 177 LEU A CA 1
ATOM 1443 C C . LEU A 1 177 ? 3.354 4.990 -2.192 1.00 95.12 177 LEU A C 1
ATOM 1445 O O . LEU A 1 177 ? 3.986 5.856 -1.585 1.00 95.12 177 LEU A O 1
ATOM 1449 N N . ARG A 1 178 ? 3.112 5.013 -3.506 1.00 95.62 178 ARG A N 1
ATOM 1450 C CA . ARG A 1 178 ? 3.506 6.067 -4.445 1.00 95.62 178 ARG A CA 1
ATOM 1451 C C . ARG A 1 178 ? 2.592 5.995 -5.677 1.00 95.62 178 ARG A C 1
ATOM 1453 O O . ARG A 1 178 ? 2.358 4.877 -6.149 1.00 95.62 178 ARG A O 1
ATOM 1460 N N . PRO A 1 179 ? 2.101 7.130 -6.208 1.00 96.50 179 PRO A N 1
ATOM 1461 C CA . PRO A 1 179 ? 1.358 7.145 -7.465 1.00 96.50 179 PRO A CA 1
ATOM 1462 C C . PRO A 1 179 ? 2.248 6.755 -8.653 1.00 96.50 179 PRO A C 1
ATOM 1464 O O . PRO A 1 179 ? 3.472 6.881 -8.600 1.00 96.50 179 PRO A O 1
ATOM 1467 N N . ALA A 1 180 ? 1.636 6.280 -9.734 1.00 96.94 180 ALA A N 1
ATOM 1468 C CA . ALA A 1 180 ? 2.347 6.061 -10.990 1.00 96.94 180 ALA A CA 1
ATOM 1469 C C . ALA A 1 180 ? 2.590 7.398 -11.695 1.00 96.94 180 ALA A C 1
ATOM 1471 O O . ALA A 1 180 ? 1.643 8.162 -11.881 1.00 96.94 180 ALA A O 1
ATOM 1472 N N . MET A 1 181 ? 3.824 7.682 -12.116 1.00 96.00 181 MET A N 1
ATOM 1473 C CA . MET A 1 181 ? 4.091 8.847 -12.964 1.00 96.00 181 MET A CA 1
ATOM 1474 C C . MET A 1 181 ? 3.782 8.484 -14.408 1.00 96.00 181 MET A C 1
ATOM 1476 O O . MET A 1 181 ? 4.379 7.560 -14.967 1.00 96.00 181 MET A O 1
ATOM 1480 N N . VAL A 1 182 ? 2.851 9.214 -15.008 1.00 95.94 182 VAL A N 1
ATOM 1481 C CA . VAL A 1 182 ? 2.258 8.851 -16.293 1.00 95.94 182 VAL A CA 1
ATOM 1482 C C . VAL A 1 182 ? 2.266 10.004 -17.289 1.00 95.94 182 VAL A C 1
ATOM 1484 O O . VAL A 1 182 ? 2.269 11.182 -16.919 1.00 95.94 182 VAL A O 1
ATOM 1487 N N . VAL A 1 183 ? 2.256 9.628 -18.564 1.00 94.88 183 VAL A N 1
ATOM 1488 C CA . VAL A 1 183 ? 1.954 10.494 -19.702 1.00 94.88 183 VAL A CA 1
ATOM 1489 C C . VAL A 1 183 ? 0.480 10.316 -20.041 1.00 94.88 183 VAL A C 1
ATOM 1491 O O . VAL A 1 183 ? 0.029 9.180 -20.208 1.00 94.88 183 VAL A O 1
ATOM 1494 N N . VAL A 1 184 ? -0.262 11.416 -20.116 1.00 93.94 184 VAL A N 1
ATOM 1495 C CA . VAL A 1 184 ? -1.710 11.411 -20.368 1.00 93.94 184 VAL A CA 1
ATOM 1496 C C . VAL A 1 184 ? -2.001 11.991 -21.748 1.00 93.94 184 VAL A C 1
ATOM 1498 O O . VAL A 1 184 ? -1.349 12.946 -22.168 1.00 93.94 184 VAL A O 1
ATOM 1501 N N . SER A 1 185 ? -2.972 11.419 -22.452 1.00 92.50 185 SER A N 1
ATOM 1502 C CA . SER A 1 185 ? -3.440 11.925 -23.735 1.00 92.50 185 SER A CA 1
ATOM 1503 C C . SER A 1 185 ? -4.211 13.222 -23.580 1.00 92.50 185 SER A C 1
ATOM 1505 O O . SER A 1 185 ? -5.049 13.396 -22.689 1.00 92.50 185 SER A O 1
ATOM 1507 N N . LYS A 1 186 ? -3.942 14.124 -24.511 1.00 89.81 186 LYS A N 1
ATOM 1508 C CA . LYS A 1 186 ? -4.726 15.322 -24.745 1.00 89.81 186 LYS A CA 1
ATOM 1509 C C . LYS A 1 186 ? -5.227 15.264 -26.180 1.00 89.81 186 LYS A C 1
ATOM 1511 O O . LYS A 1 186 ? -4.445 14.958 -27.080 1.00 89.81 186 LYS A O 1
ATOM 1516 N N . SER A 1 187 ? -6.504 15.552 -26.405 1.00 81.31 187 SER A N 1
ATOM 1517 C CA . SER A 1 187 ? -6.981 15.682 -27.780 1.00 81.31 187 SER A CA 1
ATOM 1518 C C . SER A 1 187 ? -6.261 16.859 -28.444 1.00 81.31 187 SER A C 1
ATOM 1520 O O . SER A 1 187 ? -6.194 17.936 -27.835 1.00 81.31 187 SER A O 1
ATOM 1522 N N . PRO A 1 188 ? -5.701 16.690 -29.657 1.00 70.25 188 PRO A N 1
ATOM 1523 C CA . PRO A 1 188 ? -5.121 17.807 -30.380 1.00 70.25 188 PRO A CA 1
ATOM 1524 C C . PRO A 1 188 ? -6.216 18.851 -30.571 1.00 70.25 188 PRO A C 1
ATOM 1526 O O . PRO A 1 188 ? -7.306 18.565 -31.074 1.00 70.25 188 PRO A O 1
ATOM 1529 N N . ALA A 1 189 ? -5.958 20.061 -30.080 1.00 61.44 189 ALA A N 1
ATOM 1530 C CA . ALA A 1 189 ? -6.928 21.133 -30.163 1.00 61.44 189 ALA A CA 1
ATOM 1531 C C . ALA A 1 189 ? -7.237 21.380 -31.642 1.00 61.44 189 ALA A C 1
ATOM 1533 O O . ALA A 1 189 ? -6.355 21.764 -32.412 1.00 61.44 189 ALA A O 1
ATOM 1534 N N . ASN A 1 190 ? -8.496 21.188 -32.033 1.00 52.66 190 ASN A N 1
ATOM 1535 C CA . ASN A 1 190 ? -9.008 21.719 -33.285 1.00 52.66 190 ASN A CA 1
ATOM 1536 C C . ASN A 1 190 ? -8.889 23.249 -33.191 1.00 52.66 190 ASN A C 1
ATOM 1538 O O . ASN A 1 190 ? -9.762 23.924 -32.647 1.00 52.66 190 ASN A O 1
ATOM 1542 N N . GLN A 1 191 ? -7.768 23.800 -33.660 1.00 50.12 191 GLN A N 1
ATOM 1543 C CA . GLN A 1 191 ? -7.612 25.229 -33.882 1.00 50.12 191 GLN A CA 1
ATOM 1544 C C . GLN A 1 191 ? -8.597 25.624 -34.982 1.00 50.12 191 GLN A C 1
ATOM 1546 O O . GLN A 1 191 ? -8.278 25.501 -36.158 1.00 50.12 191 GLN A O 1
ATOM 1551 N N . ASN A 1 192 ? -9.814 26.030 -34.616 1.00 48.31 192 ASN A N 1
ATOM 1552 C CA . ASN A 1 192 ? -10.687 26.839 -35.463 1.00 48.31 192 ASN A CA 1
ATOM 1553 C C . ASN A 1 192 ? -11.882 27.373 -34.671 1.00 48.31 192 ASN A C 1
ATOM 1555 O O . ASN A 1 192 ? -12.880 26.670 -34.498 1.00 48.31 192 ASN A O 1
ATOM 1559 N N . LYS A 1 193 ? -11.772 28.641 -34.264 1.00 46.78 193 LYS A N 1
ATOM 1560 C CA . LYS A 1 193 ? -12.724 29.745 -34.490 1.00 46.78 193 LYS A CA 1
ATOM 1561 C C . LYS A 1 193 ? -12.471 30.798 -33.419 1.00 46.78 193 LYS A C 1
ATOM 1563 O O . LYS A 1 193 ? -12.884 30.581 -32.297 1.00 46.78 193 LYS A O 1
ATOM 1568 N N . ASP A 1 194 ? -11.751 31.851 -33.795 1.00 45.38 194 ASP A N 1
ATOM 1569 C CA . ASP A 1 194 ? -11.888 33.223 -33.283 1.00 45.38 194 ASP A CA 1
ATOM 1570 C C . ASP A 1 194 ? -11.032 34.129 -34.189 1.00 45.38 194 ASP A C 1
ATOM 1572 O O . ASP A 1 194 ? -9.946 34.577 -33.839 1.00 45.38 194 ASP A O 1
ATOM 1576 N N . ASN A 1 195 ? -11.506 34.309 -35.424 1.00 48.03 195 ASN A N 1
ATOM 1577 C CA . ASN A 1 195 ? -11.230 35.505 -36.217 1.00 48.03 195 ASN A CA 1
ATOM 1578 C C . ASN A 1 195 ? -12.591 36.195 -36.379 1.00 48.03 195 ASN A C 1
ATOM 1580 O O . ASN A 1 195 ? -13.341 35.849 -37.295 1.00 48.03 195 ASN A O 1
ATOM 1584 N N . GLU A 1 196 ? -12.910 37.100 -35.456 1.00 43.78 196 GLU A N 1
ATOM 1585 C CA . GLU A 1 196 ? -13.877 38.190 -35.656 1.00 43.78 196 GLU A CA 1
ATOM 1586 C C . GLU A 1 196 ? -13.119 39.513 -35.776 1.00 43.78 196 GLU A C 1
ATOM 1588 O O . GLU A 1 196 ? -12.168 39.725 -34.986 1.00 43.78 196 GLU A O 1
#

Solvent-accessible surface area (backbone atoms only — not comparable to full-atom values): 11612 Å² total; per-residue (Å²): 141,81,85,84,86,88,81,85,89,84,92,73,87,77,86,71,73,83,81,70,84,86,73,73,50,73,67,58,54,53,53,52,51,50,53,50,49,55,52,47,53,53,49,52,52,50,51,50,55,51,48,53,50,48,53,50,51,50,52,51,49,51,52,48,52,56,49,52,51,54,50,52,51,51,46,67,75,49,65,59,50,67,61,51,53,69,44,45,64,58,54,53,49,51,51,51,50,43,58,58,41,73,74,36,88,87,46,59,65,70,55,49,52,50,52,50,52,51,54,53,50,51,52,52,51,31,51,75,68,43,33,42,73,57,88,52,62,82,30,73,68,44,79,93,53,36,39,79,78,44,77,45,74,36,90,88,54,64,65,50,22,18,71,40,70,79,40,84,11,35,27,44,74,92,42,80,66,43,55,18,34,24,29,25,28,32,63,65,76,80,87,79,88,88,88,129